Protein AF-A0A0V8JLX5-F1 (afdb_monomer_lite)

Sequence (184 aa):
MNGMIQQYYEIDKNLYKNYHKSIRSFLANQQNFRPILDFIIDSKLHLDSISVNDLTYKDSLIYSFMTDAYDLLLKYFPNTQMIYFETEKKERLEELNKKQRTGILRGIELELFYTFKYEGTGEKKGRQYITRPVTFQNDPHMLLITVDPDLLPETQELQNAQFEELMDEFESILSETIETNTSL

Foldseek 3Di:
DPDPPPADDDADPVLLVLLLCQLVVCVVPVVPNVSLVVLLVVLVVVLQPDDLVRDDLNNLVSVLSSVLSVVVNCVVVVVDDDPDDDPSSVVSSVVSCLVRVCQVVCLVRSQAWGKDANCDDDQRHGKIWIWHWDADPNRIDIDIDIDGNVPADPDPVVRVVVSVVVVVVVVVVVVVVVVVVVVD

Radius of gyration: 18.01 Å; chains: 1; bounding box: 54×40×41 Å

Secondary structure (DSSP, 8-state):
------------HHHHHHHHHHHHHHHH-TT--HHHHHHHHHHHHHHHHS-GGG--HHHHHHHHHHHHHHHHHHHH-TT----PPPHHHHHHHHHHHHHTTHHHHHHHHT-S-EEEE--SSSTTTT-EEEEEEEEETTEEEEEEEEE-GGGS-SSHHHHHHHHHHHHHHHHHHHHHHHHHHHT-

pLDDT: mean 83.06, std 11.43, range [29.48, 95.94]

Organism: NCBI:txid1414648

Structure (mmCIF, N/CA/C/O backbone):
data_AF-A0A0V8JLX5-F1
#
_entry.id   AF-A0A0V8JLX5-F1
#
loop_
_atom_site.group_PDB
_atom_site.id
_atom_site.type_symbol
_atom_site.label_atom_id
_atom_site.label_alt_id
_atom_site.label_comp_id
_atom_site.label_asym_id
_atom_site.label_entity_id
_atom_site.label_seq_id
_atom_site.pdbx_PDB_ins_code
_atom_site.Cartn_x
_atom_site.Cartn_y
_atom_site.Cartn_z
_atom_site.occupancy
_atom_site.B_iso_or_equiv
_atom_site.auth_seq_id
_atom_site.auth_comp_id
_atom_site.auth_asym_id
_atom_site.auth_atom_id
_atom_site.pdbx_PDB_model_num
ATOM 1 N N . MET A 1 1 ? -15.717 18.992 -11.343 1.00 29.48 1 MET A N 1
ATOM 2 C CA . MET A 1 1 ? -16.292 17.642 -11.553 1.00 29.48 1 MET A CA 1
ATOM 3 C C . MET A 1 1 ? -15.640 16.665 -10.582 1.00 29.48 1 MET A C 1
ATOM 5 O O . MET A 1 1 ? -14.520 16.240 -10.825 1.00 29.48 1 MET A O 1
ATOM 9 N N . ASN A 1 2 ? -16.305 16.341 -9.471 1.00 40.34 2 ASN A N 1
ATOM 10 C CA . ASN A 1 2 ? -15.929 15.216 -8.608 1.00 40.34 2 ASN A CA 1
ATOM 11 C C . ASN A 1 2 ? -16.879 14.058 -8.929 1.00 40.34 2 ASN A C 1
ATOM 13 O O . ASN A 1 2 ? -17.838 13.814 -8.210 1.00 40.34 2 ASN A O 1
ATOM 17 N N . GLY A 1 3 ? -16.652 13.397 -10.062 1.00 42.84 3 GLY A N 1
ATOM 18 C CA . GLY A 1 3 ? -17.191 12.059 -10.265 1.00 42.84 3 GLY A CA 1
ATOM 19 C C . GLY A 1 3 ? -16.199 11.084 -9.650 1.00 42.84 3 GLY A C 1
ATOM 20 O O . GLY A 1 3 ? -15.040 11.067 -10.075 1.00 42.84 3 GLY A O 1
ATOM 21 N N . MET A 1 4 ? -16.614 10.301 -8.652 1.00 50.41 4 MET A N 1
ATOM 22 C CA . MET A 1 4 ? -15.949 9.023 -8.398 1.00 50.41 4 MET A CA 1
ATOM 23 C C . MET A 1 4 ? -16.090 8.219 -9.688 1.00 50.41 4 MET A C 1
ATOM 25 O O . MET A 1 4 ? -17.146 7.668 -9.978 1.00 50.41 4 MET A O 1
ATOM 29 N N . ILE A 1 5 ? -15.052 8.242 -10.520 1.00 56.12 5 ILE A N 1
ATOM 30 C CA . ILE A 1 5 ? -14.942 7.317 -11.638 1.00 56.12 5 ILE A CA 1
ATOM 31 C C . ILE A 1 5 ? -14.879 5.935 -11.000 1.00 56.12 5 ILE A C 1
ATOM 33 O O . ILE A 1 5 ? -14.015 5.689 -10.158 1.00 56.12 5 ILE A O 1
ATOM 37 N N . GLN A 1 6 ? -15.813 5.063 -11.368 1.00 61.91 6 GLN A N 1
ATOM 38 C CA . GLN A 1 6 ? -15.767 3.670 -10.961 1.00 61.91 6 GLN A CA 1
ATOM 39 C C . GLN A 1 6 ? -14.527 3.046 -11.605 1.00 61.91 6 GLN A C 1
ATOM 41 O O . GLN A 1 6 ? -14.455 2.895 -12.825 1.00 61.91 6 GLN A O 1
ATOM 46 N N . GLN A 1 7 ? -13.522 2.772 -10.782 1.00 70.81 7 GLN A N 1
ATOM 47 C CA . GLN A 1 7 ? -12.255 2.206 -11.212 1.00 70.81 7 GLN A CA 1
ATOM 48 C C . GLN A 1 7 ? -12.228 0.738 -10.806 1.00 70.81 7 GLN A C 1
ATOM 50 O O . GLN A 1 7 ? -12.491 0.402 -9.653 1.00 70.81 7 GLN A O 1
ATOM 55 N N . TYR A 1 8 ? -11.951 -0.131 -11.772 1.00 75.69 8 TYR A N 1
ATOM 56 C CA . TYR A 1 8 ? -11.843 -1.565 -11.548 1.00 75.69 8 TYR A CA 1
ATOM 57 C C . TYR A 1 8 ? -10.369 -1.941 -11.475 1.00 75.69 8 TYR A C 1
ATOM 59 O O . TYR A 1 8 ? -9.590 -1.573 -12.354 1.00 75.69 8 TYR A O 1
ATOM 67 N N . TYR A 1 9 ? -10.007 -2.679 -10.431 1.00 80.88 9 TYR A N 1
ATOM 68 C CA . TYR A 1 9 ? -8.666 -3.208 -10.239 1.00 80.88 9 TYR A CA 1
ATOM 69 C C . TYR A 1 9 ? -8.692 -4.720 -10.450 1.00 80.88 9 TYR A C 1
ATOM 71 O O . TYR A 1 9 ? -9.493 -5.425 -9.839 1.00 80.88 9 TYR A O 1
ATOM 79 N N . GLU A 1 10 ? -7.826 -5.217 -11.329 1.00 84.25 10 GLU A N 1
ATOM 80 C CA . GLU A 1 10 ? -7.618 -6.651 -11.522 1.00 84.25 10 GLU A CA 1
ATOM 81 C C . GLU A 1 10 ? -6.361 -7.060 -10.757 1.00 84.25 10 GLU A C 1
ATOM 83 O O . GLU A 1 10 ? -5.256 -6.629 -11.090 1.00 84.25 10 GLU A O 1
ATOM 88 N N . ILE A 1 11 ? -6.538 -7.887 -9.729 1.00 87.19 11 ILE A N 1
ATOM 89 C CA . ILE A 1 11 ? -5.448 -8.381 -8.888 1.00 87.19 11 ILE A CA 1
ATOM 90 C C . ILE A 1 11 ? -5.321 -9.882 -9.114 1.00 87.19 11 ILE A C 1
ATOM 92 O O . ILE A 1 11 ? -6.311 -10.616 -9.064 1.00 87.19 11 ILE A O 1
ATOM 96 N N . ASP A 1 12 ? -4.093 -10.347 -9.344 1.00 91.88 12 ASP A N 1
ATOM 97 C CA . ASP A 1 12 ? -3.827 -11.778 -9.395 1.00 91.88 12 ASP A CA 1
ATOM 98 C C . ASP A 1 12 ? -4.209 -12.445 -8.063 1.00 91.88 12 ASP A C 1
ATOM 100 O O . ASP A 1 12 ? -3.861 -11.987 -6.972 1.00 91.88 12 ASP A O 1
ATOM 104 N N . LYS A 1 13 ? -4.930 -13.563 -8.150 1.00 91.75 13 LYS A N 1
ATOM 105 C CA . LYS A 1 13 ? -5.480 -14.249 -6.977 1.00 91.75 13 LYS A CA 1
ATOM 106 C C . LYS A 1 13 ? -4.395 -14.775 -6.037 1.00 91.75 13 LYS A C 1
ATOM 108 O O . LYS A 1 13 ? -4.623 -14.828 -4.827 1.00 91.75 13 LYS A O 1
ATOM 113 N N . ASN A 1 14 ? -3.256 -15.212 -6.570 1.00 93.50 14 ASN A N 1
ATOM 114 C CA . ASN A 1 14 ? -2.163 -15.724 -5.750 1.00 93.50 14 ASN A CA 1
ATOM 115 C C . ASN A 1 14 ? -1.424 -14.572 -5.078 1.00 93.50 14 ASN A C 1
ATOM 117 O O . ASN A 1 14 ? -1.173 -14.660 -3.879 1.00 93.50 14 ASN A O 1
ATOM 121 N N . LEU A 1 15 ? -1.172 -13.480 -5.807 1.00 93.69 15 LEU A N 1
ATOM 122 C CA . LEU A 1 15 ? -0.633 -12.245 -5.234 1.00 93.69 15 LEU A CA 1
ATOM 123 C C . LEU A 1 15 ? -1.488 -11.771 -4.051 1.00 93.69 15 LEU A C 1
ATOM 125 O O . LEU A 1 15 ? -0.969 -11.623 -2.947 1.00 93.69 15 LEU A O 1
ATOM 129 N N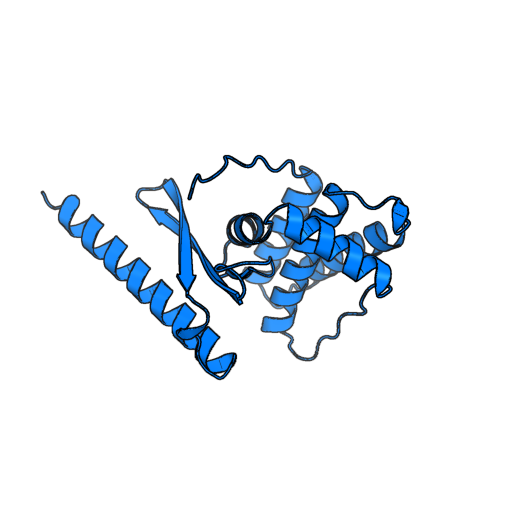 . TYR A 1 16 ? -2.800 -11.628 -4.267 1.00 91.56 16 TYR A N 1
ATOM 130 C CA . TYR A 1 16 ? -3.762 -11.218 -3.241 1.00 91.56 16 TYR A CA 1
ATOM 131 C C . TYR A 1 16 ? -3.691 -12.116 -2.000 1.00 91.56 16 TYR A C 1
ATOM 133 O O . TYR A 1 16 ? -3.504 -11.645 -0.880 1.00 91.56 16 TYR A O 1
ATOM 141 N N . LYS A 1 17 ? -3.798 -13.438 -2.189 1.00 92.38 17 LYS A N 1
ATOM 142 C CA . LYS A 1 17 ? -3.784 -14.395 -1.075 1.00 92.38 17 LYS A CA 1
ATOM 143 C C . LYS A 1 17 ? -2.465 -14.389 -0.315 1.00 92.38 17 LYS A C 1
ATOM 145 O O . LYS A 1 17 ? -2.484 -14.497 0.908 1.00 92.38 17 LYS A O 1
ATOM 150 N N . ASN A 1 18 ? -1.345 -14.315 -1.027 1.00 94.50 18 ASN A N 1
ATOM 151 C CA . ASN A 1 18 ? -0.021 -14.341 -0.419 1.00 94.50 18 ASN A CA 1
ATOM 152 C C . ASN A 1 18 ? 0.225 -13.077 0.402 1.00 94.50 18 ASN A C 1
ATOM 154 O O . ASN A 1 18 ? 0.687 -13.189 1.535 1.00 94.50 18 ASN A O 1
ATOM 158 N N . TYR A 1 19 ? -0.158 -11.916 -0.132 1.00 94.81 19 TYR A N 1
ATOM 159 C CA . TYR A 1 19 ? -0.094 -10.641 0.573 1.00 94.81 19 TYR A CA 1
ATOM 160 C C . TYR A 1 19 ? -0.941 -10.652 1.853 1.00 94.81 19 TYR A C 1
ATOM 162 O O . TYR A 1 19 ? -0.417 -10.504 2.952 1.00 94.81 19 TYR A O 1
ATOM 170 N N . HIS A 1 20 ? -2.238 -10.947 1.745 1.00 92.12 20 HIS A N 1
ATOM 171 C CA . HIS A 1 20 ? -3.133 -10.977 2.909 1.00 92.12 20 HIS A CA 1
ATOM 172 C C . HIS A 1 20 ? -2.692 -11.981 3.970 1.00 92.12 20 HIS A C 1
ATOM 174 O O . HIS A 1 20 ? -2.708 -11.699 5.168 1.00 92.12 20 HIS A O 1
ATOM 180 N N . LYS A 1 21 ? -2.256 -13.169 3.541 1.00 93.19 21 LYS A N 1
ATOM 181 C CA . LYS A 1 21 ? -1.739 -14.185 4.459 1.00 93.19 21 LYS A CA 1
ATOM 182 C C . LYS A 1 21 ? -0.484 -13.697 5.184 1.00 93.19 21 LYS A C 1
ATOM 184 O O . LYS A 1 21 ? -0.341 -13.989 6.371 1.00 93.19 21 LYS A O 1
ATOM 189 N N . SER A 1 22 ? 0.418 -12.997 4.496 1.00 94.81 22 SER A N 1
ATOM 190 C CA . SER A 1 22 ? 1.671 -12.531 5.086 1.00 94.81 22 SER A CA 1
ATOM 191 C C . SER A 1 22 ? 1.433 -11.417 6.110 1.00 94.81 22 SER A C 1
ATOM 193 O O . SER A 1 22 ? 1.910 -11.538 7.241 1.00 94.81 22 SER A O 1
ATOM 195 N N . ILE A 1 23 ? 0.602 -10.423 5.771 1.00 92.56 23 ILE A N 1
ATOM 196 C CA . ILE A 1 23 ? 0.207 -9.324 6.665 1.00 92.56 23 ILE A CA 1
ATOM 197 C C . ILE A 1 23 ? -0.529 -9.856 7.896 1.00 92.56 23 ILE A C 1
ATOM 199 O O . ILE A 1 23 ? -0.110 -9.597 9.023 1.00 92.56 23 ILE A O 1
ATOM 203 N N . ARG A 1 24 ? -1.573 -10.676 7.715 1.00 91.25 24 ARG A N 1
ATOM 204 C CA . ARG A 1 24 ? -2.349 -11.218 8.846 1.00 91.25 24 ARG A CA 1
ATOM 205 C C . ARG A 1 24 ? -1.512 -12.117 9.751 1.00 91.25 24 ARG A C 1
ATOM 207 O O . ARG A 1 24 ? -1.646 -12.050 10.970 1.00 91.25 24 ARG A O 1
ATOM 214 N N . SER A 1 25 ? -0.631 -12.941 9.177 1.00 93.06 25 SER A N 1
ATOM 215 C CA . SER A 1 25 ? 0.286 -13.772 9.967 1.00 93.06 25 SER A CA 1
ATOM 216 C C . SER A 1 25 ? 1.222 -12.919 10.821 1.00 93.06 25 SER A C 1
ATOM 218 O O . SER A 1 25 ? 1.505 -13.288 11.960 1.00 93.06 25 SER A O 1
ATOM 220 N N . PHE A 1 26 ? 1.706 -11.804 10.274 1.00 93.31 26 PHE A N 1
ATOM 221 C CA . PHE A 1 26 ? 2.592 -10.891 10.981 1.00 93.31 26 PHE A CA 1
ATOM 222 C C . PHE A 1 26 ? 1.861 -10.117 12.087 1.00 93.31 26 PHE A C 1
ATOM 224 O O . PHE A 1 26 ? 2.347 -10.049 13.213 1.00 93.31 26 PHE A O 1
ATOM 231 N N . LEU A 1 27 ? 0.658 -9.609 11.808 1.00 90.00 27 LEU A N 1
ATOM 232 C CA . LEU A 1 27 ? -0.164 -8.902 12.794 1.00 90.00 27 LEU A CA 1
ATOM 233 C C . LEU A 1 27 ? -0.601 -9.802 13.956 1.00 90.00 27 LEU A C 1
ATOM 235 O O . LEU A 1 27 ? -0.628 -9.352 15.098 1.00 90.00 27 LEU A O 1
ATOM 239 N N . ALA A 1 28 ? -0.895 -11.077 13.686 1.00 91.50 28 ALA A N 1
ATOM 240 C CA . ALA A 1 28 ? -1.251 -12.042 14.725 1.00 91.50 28 ALA A CA 1
ATOM 241 C C . ALA A 1 28 ? -0.065 -12.400 15.639 1.00 91.50 28 ALA A C 1
ATOM 243 O O . ALA A 1 28 ? -0.261 -12.718 16.812 1.00 91.50 28 ALA A O 1
ATOM 244 N N . ASN A 1 29 ? 1.164 -12.381 15.112 1.00 91.81 29 ASN A N 1
ATOM 245 C CA . ASN A 1 29 ? 2.380 -12.631 15.879 1.00 91.81 29 ASN A CA 1
ATOM 246 C C . ASN A 1 29 ? 3.589 -11.948 15.223 1.00 91.81 29 ASN A C 1
ATOM 248 O O . ASN A 1 29 ? 4.205 -12.499 14.310 1.00 91.81 29 ASN A O 1
ATOM 252 N N . GLN A 1 30 ? 3.985 -10.795 15.760 1.00 90.31 30 GLN A N 1
ATOM 253 C CA . GLN A 1 30 ? 5.078 -9.972 15.223 1.00 90.31 30 GLN A CA 1
ATOM 254 C C . GLN A 1 30 ? 6.452 -10.663 15.282 1.00 90.31 30 GLN A C 1
ATOM 256 O O . GLN A 1 30 ? 7.361 -10.295 14.542 1.00 90.31 30 GLN A O 1
ATOM 261 N N . GLN A 1 31 ? 6.616 -11.698 16.116 1.00 89.75 31 GLN A N 1
ATOM 262 C CA . GLN A 1 31 ? 7.839 -12.512 16.132 1.00 89.75 31 GLN A CA 1
ATOM 263 C C . GLN A 1 31 ? 7.920 -13.458 14.925 1.00 89.75 31 GLN A C 1
ATOM 265 O O . GLN A 1 31 ? 8.999 -13.916 14.555 1.00 89.75 31 GLN A O 1
ATOM 270 N N . ASN A 1 32 ? 6.789 -13.739 14.273 1.00 90.12 32 ASN A N 1
ATOM 271 C CA . ASN A 1 32 ? 6.720 -14.524 13.049 1.00 90.12 32 ASN A CA 1
ATOM 272 C C . ASN A 1 32 ? 6.827 -13.619 11.808 1.00 90.12 32 ASN A C 1
ATOM 274 O O . ASN A 1 32 ? 5.904 -13.528 11.001 1.00 90.12 32 ASN A O 1
ATOM 278 N N . PHE A 1 33 ? 7.968 -12.948 11.645 1.00 91.56 33 PHE A N 1
ATOM 279 C CA . PHE A 1 33 ? 8.229 -12.046 10.513 1.00 91.56 33 PHE A CA 1
ATOM 280 C C . PHE A 1 33 ? 8.536 -12.775 9.194 1.00 91.56 33 PHE A C 1
ATOM 282 O O . PHE A 1 33 ? 8.618 -12.152 8.138 1.00 91.56 33 PHE A O 1
ATOM 289 N N . ARG A 1 34 ? 8.719 -14.099 9.221 1.00 93.12 34 ARG A N 1
ATOM 290 C CA . ARG A 1 34 ? 9.150 -14.858 8.042 1.00 93.12 34 ARG A CA 1
ATOM 291 C C . ARG A 1 34 ? 8.171 -14.770 6.861 1.00 93.12 34 ARG A C 1
ATOM 293 O O . ARG A 1 34 ? 8.637 -14.463 5.775 1.00 93.12 34 ARG A O 1
ATOM 300 N N . PRO A 1 35 ? 6.844 -14.932 7.026 1.00 95.44 35 PRO A N 1
ATOM 301 C CA . PRO A 1 35 ? 5.914 -14.853 5.897 1.00 95.44 35 PRO A CA 1
ATOM 302 C C . PRO A 1 35 ? 5.885 -13.485 5.204 1.00 95.44 35 PRO A C 1
ATOM 304 O O . PRO A 1 35 ? 5.772 -13.426 3.983 1.00 95.44 35 PRO A O 1
ATOM 307 N N . ILE A 1 36 ? 5.974 -12.390 5.969 1.00 93.56 36 ILE A N 1
ATOM 308 C CA . ILE A 1 36 ? 6.010 -11.030 5.410 1.00 93.56 36 ILE A CA 1
ATOM 309 C C . ILE A 1 36 ? 7.349 -10.754 4.723 1.00 93.56 36 ILE A C 1
ATOM 311 O O . ILE A 1 36 ? 7.368 -10.179 3.638 1.00 93.56 36 ILE A O 1
ATOM 315 N N . LEU A 1 37 ? 8.453 -11.252 5.286 1.00 92.88 37 LEU A N 1
ATOM 316 C CA . LEU A 1 37 ? 9.770 -11.163 4.666 1.00 92.88 37 LEU A CA 1
ATOM 317 C C . LEU A 1 37 ? 9.853 -11.976 3.366 1.00 92.88 37 LEU A C 1
ATOM 319 O O . LEU A 1 37 ? 10.324 -11.449 2.363 1.00 92.88 37 LEU A O 1
ATOM 323 N N . ASP A 1 38 ? 9.360 -13.216 3.364 1.00 95.00 38 ASP A N 1
ATOM 324 C CA . ASP A 1 38 ? 9.318 -14.081 2.179 1.00 95.00 38 ASP A CA 1
ATOM 325 C C . ASP A 1 38 ? 8.508 -13.403 1.061 1.00 95.00 38 ASP A C 1
ATOM 327 O O . ASP A 1 38 ? 8.972 -13.309 -0.072 1.00 95.00 38 ASP A O 1
ATOM 331 N N . PHE A 1 39 ? 7.352 -12.812 1.392 1.00 95.94 39 PHE A N 1
ATOM 332 C CA . PHE A 1 39 ? 6.559 -12.036 0.435 1.00 95.94 39 PHE A CA 1
ATOM 333 C C . PHE A 1 39 ? 7.338 -10.854 -0.166 1.00 95.94 39 PHE A C 1
ATOM 335 O O . PHE A 1 39 ? 7.280 -10.635 -1.380 1.00 95.94 39 PHE A O 1
ATOM 342 N N . ILE A 1 40 ? 8.070 -10.096 0.660 1.00 94.00 40 ILE A N 1
ATOM 343 C CA . ILE A 1 40 ? 8.891 -8.966 0.201 1.00 94.00 40 ILE A CA 1
ATOM 344 C C . ILE A 1 40 ? 10.009 -9.456 -0.729 1.00 94.00 40 ILE A C 1
ATOM 346 O O . ILE A 1 40 ? 10.212 -8.879 -1.798 1.00 94.00 40 ILE A O 1
ATOM 350 N N . ILE A 1 41 ? 10.715 -10.523 -0.344 1.00 92.88 41 ILE A N 1
ATOM 351 C CA . ILE A 1 41 ? 11.826 -11.093 -1.116 1.00 92.88 41 ILE A CA 1
ATOM 352 C C . ILE A 1 41 ? 11.330 -11.626 -2.461 1.00 92.88 41 ILE A C 1
ATOM 354 O O . ILE A 1 41 ? 11.890 -11.265 -3.495 1.00 92.88 41 ILE A O 1
ATOM 358 N N . ASP A 1 42 ? 10.266 -12.427 -2.469 1.00 95.00 42 ASP A N 1
ATOM 359 C CA . ASP A 1 42 ? 9.711 -13.016 -3.691 1.00 95.00 42 ASP A CA 1
ATOM 360 C C . ASP A 1 42 ? 9.214 -11.931 -4.654 1.00 95.00 42 ASP A C 1
ATOM 362 O O . ASP A 1 42 ? 9.504 -11.970 -5.853 1.00 95.00 42 ASP A O 1
ATOM 366 N N . SER A 1 43 ? 8.524 -10.916 -4.122 1.00 95.06 43 SER A N 1
ATOM 367 C CA . SER A 1 43 ? 8.061 -9.762 -4.902 1.00 95.06 43 SER A CA 1
ATOM 368 C C . S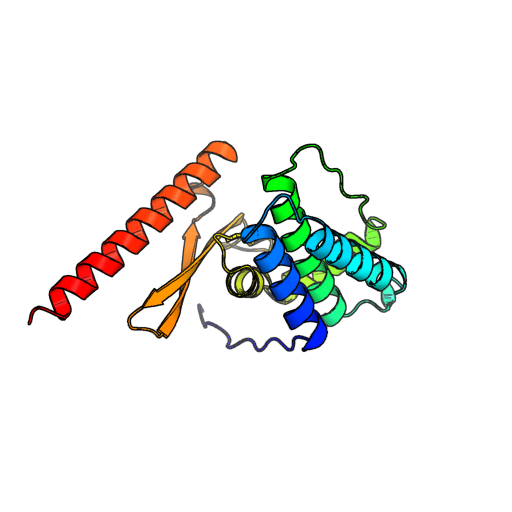ER A 1 43 ? 9.233 -8.988 -5.500 1.00 95.06 43 SER A C 1
ATOM 370 O O . SER A 1 43 ? 9.202 -8.628 -6.678 1.00 95.06 43 SER A O 1
ATOM 372 N N . LYS A 1 44 ? 10.296 -8.769 -4.717 1.00 92.75 44 LYS A N 1
ATOM 373 C CA . LYS A 1 44 ? 11.506 -8.101 -5.196 1.00 92.75 44 LYS A CA 1
ATOM 374 C C . LYS A 1 44 ? 12.192 -8.899 -6.301 1.00 92.75 44 LYS A C 1
ATOM 376 O O . LYS A 1 44 ? 12.495 -8.322 -7.339 1.00 92.75 44 LYS A O 1
ATOM 381 N N . LEU A 1 45 ? 12.413 -10.199 -6.107 1.00 92.88 45 LEU A N 1
ATOM 382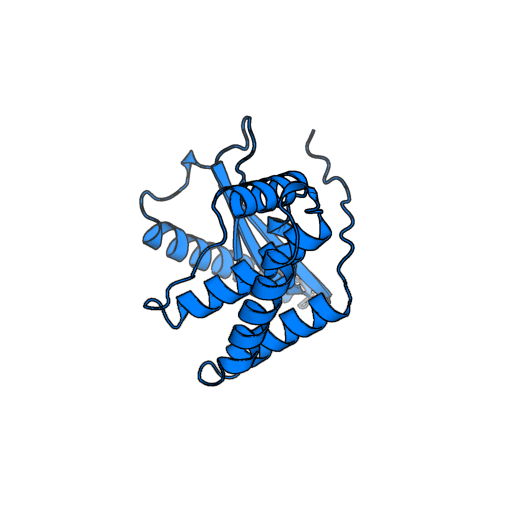 C CA . LEU A 1 45 ? 13.056 -11.061 -7.105 1.00 92.88 45 LEU A CA 1
ATOM 383 C C . LEU A 1 45 ? 12.267 -11.088 -8.417 1.00 92.88 45 LEU A C 1
ATOM 385 O O . LEU A 1 45 ? 12.855 -11.018 -9.496 1.00 92.88 45 LEU A O 1
ATOM 389 N N . HIS A 1 46 ? 10.937 -11.138 -8.327 1.00 93.69 46 HIS A N 1
ATOM 390 C CA . HIS A 1 46 ? 10.071 -11.040 -9.493 1.00 93.69 46 HIS A CA 1
ATOM 391 C C . HIS A 1 46 ? 10.266 -9.708 -10.232 1.00 93.69 46 HIS A C 1
ATOM 393 O O . HIS A 1 46 ? 10.570 -9.711 -11.424 1.00 93.69 46 HIS A O 1
ATOM 399 N N . LEU A 1 47 ? 10.175 -8.579 -9.526 1.00 93.62 47 LEU A N 1
ATOM 400 C CA . LEU A 1 47 ? 10.346 -7.247 -10.117 1.00 93.62 47 LEU A CA 1
ATOM 401 C C . LEU A 1 47 ? 11.765 -7.017 -10.665 1.00 93.62 47 LEU A C 1
ATOM 403 O O . LEU A 1 47 ? 11.938 -6.360 -11.693 1.00 93.62 47 LEU A O 1
ATOM 407 N N . ASP A 1 48 ? 12.791 -7.575 -10.022 1.00 92.06 48 ASP A N 1
ATOM 408 C CA . ASP A 1 48 ? 14.179 -7.508 -10.488 1.00 92.06 48 ASP A CA 1
ATOM 409 C C . ASP A 1 48 ? 14.364 -8.248 -11.820 1.00 92.06 48 ASP A C 1
ATOM 411 O O . ASP A 1 48 ? 15.120 -7.777 -12.669 1.00 92.06 48 ASP A O 1
ATOM 415 N N . SER A 1 49 ? 13.623 -9.339 -12.041 1.00 94.12 49 SER A N 1
ATOM 416 C CA . SER A 1 49 ? 13.700 -10.145 -13.268 1.00 94.12 49 SER A CA 1
ATOM 417 C C . SER A 1 49 ? 13.107 -9.478 -14.518 1.00 94.12 49 SER A C 1
ATOM 419 O O . SER A 1 49 ? 13.382 -9.920 -15.633 1.00 94.12 49 SER A O 1
ATOM 421 N N . ILE A 1 50 ? 12.315 -8.416 -14.349 1.00 94.94 50 ILE A N 1
ATOM 422 C CA . ILE A 1 50 ? 11.633 -7.707 -15.439 1.00 94.94 50 ILE A CA 1
ATOM 423 C C . ILE A 1 50 ? 12.463 -6.489 -15.850 1.00 94.94 50 ILE A C 1
ATOM 425 O O . ILE A 1 50 ? 12.974 -5.753 -15.000 1.00 94.94 50 ILE A O 1
ATOM 429 N N . SER A 1 51 ? 12.613 -6.247 -17.152 1.00 94.69 51 SER A N 1
ATOM 430 C CA . SER A 1 51 ? 13.294 -5.041 -17.630 1.00 94.69 51 SER A CA 1
ATOM 431 C C . SER A 1 51 ? 12.436 -3.794 -17.374 1.00 94.69 51 SER A C 1
ATOM 433 O O . SER A 1 51 ? 11.210 -3.870 -17.365 1.00 94.69 51 SER A O 1
ATOM 435 N N . VAL A 1 52 ? 13.058 -2.623 -17.194 1.00 94.12 52 VAL A N 1
ATOM 436 C CA . VAL A 1 52 ? 12.329 -1.361 -16.933 1.00 94.12 52 VAL A CA 1
ATOM 437 C C . VAL A 1 52 ? 11.273 -1.068 -18.009 1.00 94.12 52 VAL A C 1
ATOM 439 O O . VAL A 1 52 ? 10.177 -0.603 -17.695 1.00 94.12 52 VAL A O 1
ATOM 442 N N . ASN A 1 53 ? 11.581 -1.380 -19.271 1.00 94.25 53 ASN A N 1
ATOM 443 C CA . ASN A 1 53 ? 10.704 -1.111 -20.412 1.00 94.25 53 ASN A CA 1
ATOM 444 C C . ASN A 1 53 ? 9.508 -2.067 -20.501 1.00 94.25 53 ASN A C 1
ATOM 446 O O . ASN A 1 53 ? 8.496 -1.709 -21.102 1.00 94.25 53 ASN A O 1
ATOM 450 N N . ASP A 1 54 ? 9.613 -3.246 -19.887 1.00 95.94 54 ASP A N 1
ATOM 451 C CA . ASP A 1 54 ? 8.567 -4.272 -19.904 1.00 95.94 54 ASP A CA 1
ATOM 452 C C . ASP A 1 54 ? 7.619 -4.169 -18.702 1.00 95.94 54 ASP A C 1
ATOM 454 O O . ASP A 1 54 ? 6.653 -4.925 -18.609 1.00 95.94 54 ASP A O 1
ATOM 458 N N . LEU A 1 55 ? 7.867 -3.227 -17.784 1.00 94.69 55 LEU A N 1
ATOM 459 C CA . LEU A 1 55 ? 7.024 -3.019 -16.612 1.00 94.69 55 LEU A CA 1
ATOM 460 C C . LEU A 1 55 ? 5.598 -2.614 -16.987 1.00 94.69 55 LEU A C 1
ATOM 462 O O . LEU A 1 55 ? 5.347 -1.658 -17.731 1.00 94.69 55 LEU A O 1
ATOM 466 N N . THR A 1 56 ? 4.653 -3.297 -16.355 1.00 93.00 56 THR A N 1
ATOM 467 C CA . THR A 1 56 ? 3.219 -3.114 -16.528 1.00 93.00 56 THR A CA 1
ATOM 468 C C . THR A 1 56 ? 2.551 -2.647 -15.237 1.00 93.00 56 THR A C 1
ATOM 470 O O . THR A 1 56 ? 3.140 -2.582 -14.159 1.00 93.00 56 THR A O 1
ATOM 473 N N . TYR A 1 57 ? 1.255 -2.354 -15.331 1.00 88.12 57 TYR A N 1
ATOM 474 C CA . TYR A 1 57 ? 0.433 -2.073 -14.158 1.00 88.12 57 TYR A CA 1
ATOM 475 C C . TYR A 1 57 ? 0.384 -3.240 -13.151 1.00 88.12 57 TYR A C 1
ATOM 477 O O . TYR A 1 57 ? 0.333 -3.011 -11.944 1.00 88.12 57 TYR A 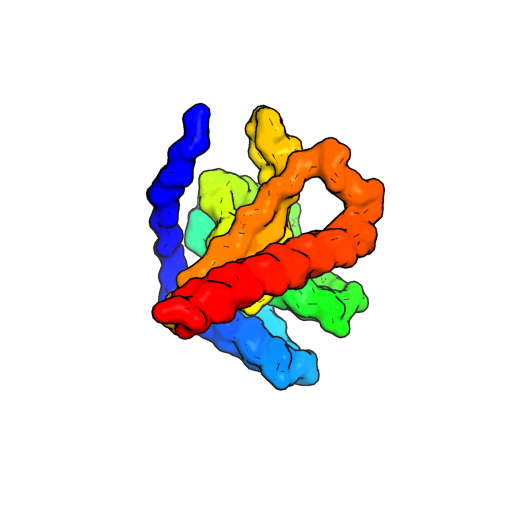O 1
ATOM 485 N N . LYS A 1 58 ? 0.429 -4.494 -13.619 1.00 91.19 58 LYS A N 1
ATOM 486 C CA . LYS A 1 58 ? 0.416 -5.654 -12.714 1.00 91.19 58 LYS A CA 1
ATOM 487 C C . LYS A 1 58 ? 1.656 -5.653 -11.815 1.00 91.19 58 LYS A C 1
ATOM 489 O O . LYS A 1 58 ? 1.549 -5.919 -10.622 1.00 91.19 58 LYS A O 1
ATOM 494 N N . ASP A 1 59 ? 2.793 -5.232 -12.357 1.00 93.38 59 ASP A N 1
ATOM 495 C CA . ASP A 1 59 ? 4.051 -5.105 -11.618 1.00 93.38 59 ASP A CA 1
ATOM 496 C C . ASP A 1 59 ? 4.003 -3.947 -10.613 1.00 93.38 59 ASP A C 1
ATOM 498 O O . ASP A 1 59 ? 4.505 -4.055 -9.494 1.00 93.38 59 ASP A O 1
ATOM 502 N N . SER A 1 60 ? 3.321 -2.850 -10.957 1.00 91.25 60 SER A N 1
ATOM 503 C CA . SER A 1 60 ? 3.141 -1.720 -1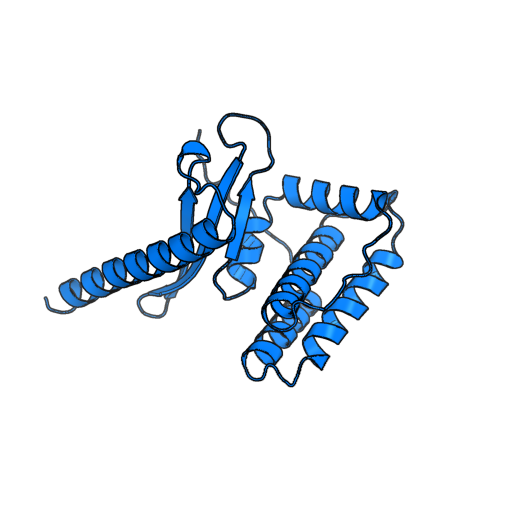0.038 1.00 91.25 60 SER A CA 1
ATOM 504 C C . SER A 1 60 ? 2.253 -2.072 -8.832 1.00 91.25 60 SER A C 1
ATOM 506 O O . SER A 1 60 ? 2.488 -1.575 -7.724 1.00 91.25 60 SER A O 1
ATOM 508 N N . LEU A 1 61 ? 1.282 -2.979 -9.001 1.00 91.25 61 LEU A N 1
ATOM 509 C CA . LEU A 1 61 ? 0.515 -3.554 -7.889 1.00 91.25 61 LEU A CA 1
ATOM 510 C C . LEU A 1 61 ? 1.385 -4.413 -6.967 1.00 91.25 61 LEU A C 1
ATOM 512 O O . LEU A 1 61 ? 1.328 -4.237 -5.751 1.00 91.25 61 LEU A O 1
ATOM 516 N N . ILE A 1 62 ? 2.228 -5.285 -7.531 1.00 94.00 62 ILE A N 1
ATOM 517 C CA . ILE A 1 62 ? 3.194 -6.080 -6.753 1.00 94.00 62 ILE A CA 1
ATOM 518 C C . ILE A 1 62 ? 4.097 -5.144 -5.945 1.00 94.00 62 ILE A C 1
ATOM 520 O O . ILE A 1 62 ? 4.252 -5.314 -4.738 1.00 94.00 62 ILE A O 1
ATOM 524 N N . TYR A 1 63 ? 4.617 -4.098 -6.588 1.00 92.31 63 TYR A N 1
ATOM 525 C CA . TYR A 1 63 ? 5.428 -3.078 -5.931 1.00 92.31 63 TYR A CA 1
ATOM 526 C C . TYR A 1 63 ? 4.679 -2.332 -4.814 1.00 92.31 63 TYR A C 1
ATOM 528 O O . TYR A 1 63 ? 5.259 -2.060 -3.760 1.00 92.31 63 TYR A O 1
ATOM 536 N N . SER A 1 64 ? 3.388 -2.037 -5.010 1.00 90.12 64 SER A N 1
ATOM 537 C CA . SER A 1 64 ? 2.544 -1.378 -4.002 1.00 90.12 64 SER A CA 1
ATOM 538 C C . SER A 1 64 ? 2.421 -2.228 -2.739 1.00 90.12 64 SER A C 1
ATOM 540 O O . SER A 1 64 ? 2.733 -1.742 -1.651 1.00 90.12 64 SER A O 1
ATOM 542 N N . PHE A 1 65 ? 2.040 -3.499 -2.899 1.00 92.69 65 PHE A N 1
ATOM 543 C CA . PHE A 1 65 ? 1.877 -4.439 -1.790 1.00 92.69 65 PHE A CA 1
ATOM 544 C C . PHE A 1 65 ? 3.202 -4.776 -1.110 1.00 92.69 65 PHE A C 1
ATOM 546 O O . PHE A 1 65 ? 3.256 -4.892 0.112 1.00 92.69 65 PHE A O 1
ATOM 553 N N . MET A 1 66 ? 4.288 -4.894 -1.878 1.00 92.81 66 MET A N 1
ATOM 554 C CA . MET A 1 66 ? 5.630 -5.081 -1.327 1.00 92.81 66 MET A CA 1
ATOM 555 C C . MET A 1 66 ? 6.035 -3.896 -0.444 1.00 92.81 66 MET A C 1
ATOM 557 O O . MET A 1 66 ? 6.540 -4.099 0.658 1.00 92.81 66 MET A O 1
ATOM 561 N N . THR A 1 67 ? 5.779 -2.668 -0.905 1.00 89.88 67 THR A N 1
ATOM 562 C CA . THR A 1 67 ? 6.030 -1.451 -0.121 1.00 89.88 67 THR A CA 1
ATOM 563 C C . THR A 1 67 ? 5.168 -1.422 1.142 1.00 89.88 67 THR A C 1
ATOM 565 O O . THR A 1 67 ? 5.701 -1.161 2.210 1.00 89.88 67 THR A O 1
ATOM 568 N N . ASP A 1 68 ? 3.883 -1.793 1.064 1.00 89.81 68 ASP A N 1
ATOM 569 C CA . ASP A 1 68 ? 3.007 -1.856 2.249 1.00 89.81 68 ASP A CA 1
ATOM 570 C C . ASP A 1 68 ? 3.498 -2.866 3.288 1.00 89.81 68 ASP A C 1
ATOM 572 O O . ASP A 1 68 ? 3.543 -2.578 4.483 1.00 89.81 68 ASP A O 1
ATOM 576 N N . ALA A 1 69 ? 3.887 -4.058 2.832 1.00 91.81 69 ALA A N 1
ATOM 577 C CA . ALA A 1 69 ? 4.446 -5.090 3.695 1.00 91.81 69 ALA A CA 1
ATOM 578 C C . ALA A 1 69 ? 5.742 -4.618 4.367 1.00 91.81 69 ALA A C 1
ATOM 580 O O . ALA A 1 69 ? 5.978 -4.888 5.546 1.00 91.81 69 ALA A O 1
ATOM 581 N N . TYR A 1 70 ? 6.575 -3.889 3.629 1.00 90.69 70 TYR A N 1
ATOM 582 C CA . TYR A 1 70 ? 7.800 -3.330 4.168 1.00 90.69 70 TYR A CA 1
ATOM 583 C C . TYR A 1 70 ? 7.549 -2.197 5.171 1.00 90.69 70 TYR A C 1
ATOM 585 O O . TYR A 1 70 ? 8.157 -2.201 6.239 1.00 90.69 70 TYR A O 1
ATOM 593 N N . ASP A 1 71 ? 6.641 -1.267 4.872 1.00 87.12 71 ASP A N 1
ATOM 594 C CA . ASP A 1 71 ? 6.276 -0.173 5.779 1.00 87.12 71 ASP A CA 1
ATOM 595 C C . ASP A 1 71 ? 5.702 -0.727 7.090 1.00 87.12 71 ASP A C 1
ATOM 597 O O . ASP A 1 71 ? 6.057 -0.272 8.182 1.00 87.12 71 ASP A O 1
ATOM 601 N N . LEU A 1 72 ? 4.885 -1.783 6.997 1.00 88.12 72 LEU A N 1
ATOM 602 C CA . LEU A 1 72 ? 4.396 -2.499 8.168 1.00 88.12 72 LEU A CA 1
ATOM 603 C C . LEU A 1 72 ? 5.545 -3.130 8.964 1.00 88.12 72 LEU A C 1
ATOM 605 O O . LEU A 1 72 ? 5.568 -3.014 10.186 1.00 88.12 72 LEU A O 1
ATOM 609 N N . LEU A 1 73 ? 6.515 -3.766 8.303 1.00 89.56 73 LEU A N 1
ATOM 610 C CA . LEU A 1 73 ? 7.684 -4.335 8.976 1.00 89.56 73 LEU A CA 1
ATOM 611 C C . LEU A 1 73 ? 8.516 -3.245 9.675 1.00 89.56 73 LEU A C 1
ATOM 613 O O . LEU A 1 73 ? 8.899 -3.418 10.832 1.00 89.56 73 LEU A O 1
ATOM 617 N N . LEU A 1 74 ? 8.749 -2.109 9.011 1.00 87.50 74 LEU A N 1
ATOM 618 C CA . LEU A 1 74 ? 9.482 -0.966 9.562 1.00 87.50 74 LEU A CA 1
ATOM 619 C C . LEU A 1 74 ? 8.838 -0.395 10.823 1.00 87.50 74 LEU A C 1
ATOM 621 O O . LEU A 1 74 ? 9.561 -0.029 11.748 1.00 87.50 74 LEU A O 1
ATOM 625 N N . LYS A 1 75 ? 7.502 -0.354 10.887 1.00 85.06 75 LYS A N 1
ATOM 626 C CA . LYS A 1 75 ? 6.774 0.114 12.077 1.00 85.06 75 LYS A CA 1
ATOM 627 C C . LYS A 1 75 ? 7.190 -0.644 13.344 1.00 85.06 75 LYS A C 1
ATOM 629 O O . LYS A 1 75 ? 7.275 -0.043 14.411 1.00 85.06 75 LYS A O 1
ATOM 634 N N . TYR A 1 76 ? 7.471 -1.942 13.229 1.00 87.69 76 TYR A N 1
ATOM 635 C CA . TYR A 1 76 ? 7.874 -2.792 14.358 1.00 87.69 76 TYR A CA 1
ATOM 636 C C . TYR A 1 76 ? 9.391 -2.994 14.456 1.00 87.69 76 TYR A C 1
ATOM 638 O O . TYR A 1 76 ? 9.912 -3.251 15.541 1.00 87.69 76 TYR A O 1
ATOM 646 N N . PHE A 1 77 ? 10.107 -2.852 13.340 1.00 88.19 77 PHE A N 1
ATOM 647 C CA . PHE A 1 77 ? 11.553 -3.033 13.242 1.00 88.19 77 PHE A CA 1
ATOM 648 C C . PHE A 1 77 ? 12.199 -1.829 12.532 1.00 88.19 77 PHE A C 1
ATOM 650 O O . PHE A 1 77 ? 12.693 -1.970 11.409 1.00 88.19 77 PHE A O 1
ATOM 657 N N . PRO A 1 78 ? 12.253 -0.647 13.178 1.00 84.31 78 PRO A N 1
ATOM 658 C CA . PRO A 1 78 ? 12.641 0.616 12.534 1.00 84.31 78 PRO A CA 1
ATOM 659 C C . PRO A 1 78 ? 14.103 0.664 12.074 1.00 84.31 78 PRO A C 1
ATOM 661 O O . PRO A 1 78 ? 14.463 1.476 11.230 1.00 84.31 78 PRO A O 1
ATOM 664 N N . ASN A 1 79 ? 14.949 -0.229 12.593 1.00 83.56 79 ASN A N 1
ATOM 665 C CA . ASN A 1 79 ? 16.349 -0.354 12.181 1.00 83.56 79 ASN A CA 1
ATOM 666 C C . ASN A 1 79 ? 16.538 -1.212 10.914 1.00 83.56 79 ASN A C 1
ATOM 668 O O . ASN A 1 79 ? 17.673 -1.474 10.515 1.00 83.56 79 ASN A O 1
ATOM 672 N N . THR A 1 80 ? 15.452 -1.687 10.297 1.00 78.88 80 THR A N 1
ATOM 673 C CA . THR A 1 80 ? 15.508 -2.440 9.037 1.00 78.88 80 THR A CA 1
ATOM 674 C C . THR A 1 80 ? 15.814 -1.492 7.878 1.00 78.88 80 THR A C 1
ATOM 676 O O . THR A 1 80 ? 15.337 -0.361 7.845 1.00 78.88 80 THR A O 1
ATOM 679 N N . GLN A 1 81 ? 16.607 -1.947 6.907 1.00 71.19 81 GLN A N 1
ATOM 680 C CA . GLN A 1 81 ? 16.888 -1.194 5.685 1.00 71.19 81 GLN A CA 1
ATOM 681 C C . GLN A 1 81 ? 16.375 -1.949 4.461 1.00 71.19 81 GLN A C 1
ATOM 683 O O . GLN A 1 81 ? 16.657 -3.136 4.292 1.00 71.19 81 GLN A O 1
ATOM 688 N N . MET A 1 82 ? 15.664 -1.246 3.578 1.00 67.19 82 MET A N 1
ATOM 689 C CA . MET A 1 82 ? 15.303 -1.757 2.262 1.00 67.19 82 MET A CA 1
ATOM 690 C C . MET A 1 82 ? 16.507 -1.610 1.346 1.00 67.19 82 MET A C 1
ATOM 692 O O . MET A 1 82 ? 17.043 -0.513 1.175 1.00 67.19 82 MET A O 1
ATOM 696 N N . ILE A 1 83 ? 16.876 -2.697 0.680 1.00 66.25 83 ILE A N 1
ATOM 697 C CA . ILE A 1 83 ? 17.722 -2.609 -0.506 1.00 66.25 83 ILE A CA 1
ATOM 698 C C . ILE A 1 83 ? 16.796 -2.257 -1.670 1.00 66.25 83 ILE A C 1
ATOM 700 O O . ILE A 1 83 ? 16.099 -3.120 -2.210 1.00 66.25 83 ILE A O 1
ATOM 704 N N . TYR A 1 84 ? 16.735 -0.962 -1.984 1.00 63.94 84 TYR A N 1
ATOM 705 C CA . TYR A 1 84 ? 15.901 -0.423 -3.054 1.00 63.94 84 TYR A CA 1
ATOM 706 C C . TYR A 1 84 ? 16.282 -0.998 -4.428 1.00 63.94 84 TYR A C 1
ATOM 708 O O . TYR A 1 84 ? 17.397 -1.474 -4.646 1.00 63.94 84 TYR A O 1
ATOM 716 N N . PHE A 1 85 ? 15.329 -0.943 -5.360 1.00 66.62 85 PHE A N 1
ATOM 717 C CA . PHE A 1 85 ? 15.559 -1.196 -6.783 1.00 66.62 85 PHE A CA 1
ATOM 718 C C . PHE A 1 85 ? 16.571 -0.212 -7.378 1.00 66.62 85 PHE A C 1
ATOM 720 O O . PHE A 1 85 ? 16.828 0.851 -6.809 1.00 66.62 85 PHE A O 1
ATOM 727 N N . GLU A 1 86 ? 17.069 -0.530 -8.575 1.00 77.31 86 GLU A N 1
ATOM 728 C CA . GLU A 1 86 ? 17.643 0.483 -9.464 1.00 77.31 86 GLU A CA 1
ATOM 729 C C . GLU A 1 86 ? 16.690 1.687 -9.553 1.00 77.31 86 GLU A C 1
ATOM 731 O O . GLU A 1 86 ? 15.479 1.516 -9.730 1.00 77.31 86 GLU A O 1
ATOM 736 N N . THR A 1 87 ? 17.231 2.901 -9.399 1.00 83.94 87 THR A N 1
ATOM 737 C CA . THR A 1 87 ? 16.446 4.139 -9.256 1.00 83.94 87 THR A CA 1
ATOM 738 C C . THR A 1 87 ? 15.411 4.307 -10.369 1.00 83.94 87 THR A C 1
ATOM 740 O O . THR A 1 87 ? 14.250 4.587 -10.086 1.00 83.94 87 THR A O 1
ATOM 743 N N . GLU A 1 88 ? 15.795 4.033 -11.616 1.00 87.75 88 GLU A N 1
ATOM 744 C CA . GLU A 1 88 ? 14.914 4.140 -12.785 1.00 87.75 88 GLU A CA 1
ATOM 745 C C . GLU A 1 88 ? 13.704 3.191 -12.700 1.00 87.75 88 GLU A C 1
ATOM 747 O O . GLU A 1 88 ? 12.565 3.572 -12.979 1.00 87.75 88 GLU A O 1
ATOM 752 N N . LYS A 1 89 ? 13.926 1.952 -12.244 1.00 90.50 89 LYS A N 1
ATOM 753 C CA . LYS A 1 89 ? 12.864 0.951 -12.082 1.00 90.50 89 LYS A CA 1
ATOM 754 C C . LYS A 1 89 ? 11.857 1.386 -11.018 1.00 90.50 89 LYS A C 1
ATOM 756 O O . LYS A 1 89 ? 10.648 1.279 -11.230 1.00 90.50 89 LYS A O 1
ATOM 761 N N . LYS A 1 90 ? 12.355 1.904 -9.891 1.00 89.50 90 LYS A N 1
ATOM 762 C CA . LYS A 1 90 ? 11.520 2.459 -8.818 1.00 89.50 90 LYS A CA 1
ATOM 763 C C . LYS A 1 90 ? 10.650 3.603 -9.342 1.00 89.50 90 LYS A C 1
ATOM 765 O O . LYS A 1 90 ? 9.432 3.559 -9.185 1.00 89.50 90 LYS A O 1
ATOM 770 N N . GLU A 1 91 ? 11.260 4.582 -10.005 1.00 90.25 91 GLU A N 1
ATOM 771 C CA . GLU A 1 91 ? 10.554 5.743 -10.557 1.00 90.25 91 GLU A CA 1
ATOM 772 C C . GLU A 1 91 ? 9.452 5.323 -11.538 1.00 90.25 91 GLU A C 1
ATOM 774 O O . GLU A 1 91 ? 8.330 5.837 -11.482 1.00 90.25 91 GLU A O 1
ATOM 779 N N . ARG A 1 92 ? 9.725 4.324 -12.387 1.00 91.19 92 ARG A N 1
ATOM 780 C CA . ARG A 1 92 ? 8.740 3.792 -13.332 1.00 91.19 92 ARG A CA 1
ATOM 781 C C . ARG A 1 92 ? 7.546 3.129 -12.640 1.00 91.19 92 ARG A C 1
ATOM 783 O O . ARG A 1 92 ? 6.400 3.368 -13.030 1.00 91.19 92 ARG A O 1
ATOM 790 N N . LEU A 1 93 ? 7.788 2.307 -11.619 1.00 91.19 93 LEU A N 1
ATOM 791 C CA . LEU A 1 93 ? 6.726 1.654 -10.843 1.00 91.19 93 LEU A CA 1
ATOM 792 C C . LEU A 1 93 ? 5.867 2.679 -10.084 1.00 91.19 93 LEU A C 1
ATOM 794 O O . LEU A 1 93 ? 4.638 2.569 -10.065 1.00 91.19 93 LEU A O 1
ATOM 798 N N . GLU A 1 94 ? 6.492 3.709 -9.512 1.00 88.19 94 GLU A N 1
ATOM 799 C CA . GLU A 1 94 ? 5.789 4.817 -8.859 1.00 88.19 94 GLU A CA 1
ATOM 800 C C . GLU A 1 94 ? 4.921 5.611 -9.848 1.00 88.19 94 GLU A C 1
ATOM 802 O O . GLU A 1 94 ? 3.779 5.953 -9.532 1.00 88.19 94 GLU A O 1
ATOM 807 N N . GLU A 1 95 ? 5.412 5.872 -11.062 1.00 87.94 95 GLU A N 1
ATOM 808 C CA . GLU A 1 95 ? 4.642 6.540 -12.118 1.00 87.94 95 GLU A CA 1
ATOM 809 C C . GLU A 1 95 ? 3.378 5.743 -12.493 1.00 87.94 95 GLU A C 1
ATOM 811 O O . GLU A 1 95 ? 2.282 6.308 -12.607 1.00 87.94 95 GLU A O 1
ATOM 816 N N . LEU A 1 96 ? 3.517 4.422 -12.651 1.00 87.94 96 LEU A N 1
ATOM 817 C CA . LEU A 1 96 ? 2.405 3.516 -12.949 1.00 87.94 96 LEU A CA 1
ATOM 818 C C . LEU A 1 96 ? 1.363 3.508 -11.818 1.00 87.94 96 LEU A C 1
ATOM 820 O O . LEU A 1 96 ? 0.162 3.603 -12.090 1.00 87.94 96 LEU A O 1
ATOM 824 N N . ASN A 1 97 ? 1.807 3.499 -10.559 1.00 83.38 97 ASN A N 1
ATOM 825 C CA . ASN A 1 97 ? 0.924 3.572 -9.392 1.00 83.38 97 ASN A CA 1
ATOM 826 C C . ASN A 1 97 ? 0.159 4.897 -9.301 1.00 83.38 97 ASN A C 1
ATOM 828 O O . ASN A 1 97 ? -1.054 4.897 -9.059 1.00 83.38 97 ASN A O 1
ATOM 832 N N . LYS A 1 98 ? 0.826 6.031 -9.558 1.00 80.25 98 LYS A N 1
ATOM 833 C CA . LYS A 1 98 ? 0.192 7.363 -9.538 1.00 80.25 98 LYS A CA 1
ATOM 834 C C . LYS A 1 98 ? -0.943 7.466 -10.554 1.00 80.25 98 LYS A C 1
ATOM 836 O O . LYS A 1 98 ? -2.013 7.981 -10.225 1.00 80.25 98 LYS A O 1
ATOM 841 N N . LYS A 1 99 ? -0.748 6.932 -11.765 1.00 77.56 99 LYS A N 1
ATOM 842 C CA . LYS A 1 99 ? -1.775 6.919 -12.825 1.00 77.56 99 LYS A CA 1
ATOM 843 C C . LYS A 1 99 ? -3.040 6.164 -12.419 1.00 77.56 99 LYS A C 1
ATOM 845 O O . LYS A 1 99 ? -4.126 6.524 -12.864 1.00 77.56 99 LYS A O 1
ATOM 850 N N . GLN A 1 100 ? -2.900 5.154 -11.567 1.00 73.00 100 GLN A N 1
ATOM 851 C CA . GLN A 1 100 ? -3.979 4.249 -11.185 1.00 73.00 100 GLN A CA 1
ATOM 852 C C . GLN A 1 100 ? -4.541 4.526 -9.791 1.00 73.00 100 GLN A C 1
ATOM 854 O O . GLN A 1 100 ? -5.414 3.791 -9.358 1.00 73.00 100 GLN A O 1
ATOM 859 N N . ARG A 1 101 ? -4.108 5.586 -9.091 1.00 73.38 101 ARG A N 1
ATOM 860 C CA . ARG A 1 101 ? -4.654 5.968 -7.771 1.00 73.38 101 ARG A CA 1
ATOM 861 C C . ARG A 1 101 ? -4.667 4.806 -6.766 1.00 73.38 101 ARG A C 1
ATOM 863 O O . ARG A 1 101 ? -5.605 4.664 -5.980 1.00 73.38 101 ARG A O 1
ATOM 870 N N . THR A 1 102 ? -3.607 3.999 -6.767 1.00 78.31 102 THR A N 1
ATOM 871 C CA . THR A 1 102 ? -3.540 2.765 -5.971 1.00 78.31 102 THR A CA 1
ATOM 872 C C . THR A 1 102 ? -3.605 2.999 -4.461 1.00 78.31 102 THR A C 1
ATOM 874 O O . THR A 1 102 ? -3.896 2.060 -3.740 1.00 78.31 102 THR A O 1
ATOM 877 N N . GLY A 1 103 ? -3.425 4.228 -3.963 1.00 77.88 103 GLY A N 1
ATOM 878 C CA . GLY A 1 103 ? -3.538 4.547 -2.533 1.00 77.88 103 GLY A CA 1
ATOM 879 C C . GLY A 1 103 ? -4.872 4.136 -1.897 1.00 77.88 103 GLY A C 1
ATOM 880 O O . GLY A 1 103 ? -4.873 3.567 -0.812 1.00 77.88 103 GLY A O 1
ATOM 881 N N . ILE A 1 104 ? -6.002 4.326 -2.592 1.00 77.56 104 ILE A N 1
ATOM 882 C CA . ILE A 1 104 ? -7.312 3.884 -2.076 1.00 77.56 104 ILE A CA 1
ATOM 883 C C . ILE A 1 104 ? -7.380 2.356 -2.021 1.00 77.56 104 ILE A C 1
ATOM 885 O O . ILE A 1 104 ? -7.844 1.800 -1.033 1.00 77.56 104 ILE A O 1
ATOM 889 N N . LEU A 1 105 ? -6.897 1.682 -3.071 1.00 80.94 105 LEU A N 1
ATOM 890 C CA . LEU A 1 105 ? -6.836 0.223 -3.102 1.00 80.94 105 LEU A CA 1
ATOM 891 C C . LEU A 1 105 ? -5.980 -0.301 -1.945 1.00 80.94 105 LEU A C 1
ATOM 893 O O . LEU A 1 105 ? -6.429 -1.153 -1.198 1.00 80.94 105 LEU A O 1
ATOM 897 N N . ARG A 1 106 ? -4.784 0.254 -1.745 1.00 81.00 106 ARG A N 1
ATOM 898 C CA . ARG A 1 106 ? -3.886 -0.129 -0.648 1.00 81.00 106 ARG A CA 1
ATOM 899 C C . ARG A 1 106 ? -4.549 0.059 0.716 1.00 81.00 106 ARG A C 1
ATOM 901 O O . ARG A 1 106 ? -4.451 -0.832 1.545 1.00 81.00 106 ARG A O 1
ATOM 908 N N . GLY A 1 107 ? -5.300 1.146 0.911 1.00 79.19 107 GLY A N 1
ATOM 909 C CA . GLY A 1 107 ? -6.091 1.359 2.126 1.00 79.19 107 GLY A CA 1
ATOM 910 C C . GLY A 1 107 ? -7.182 0.308 2.361 1.00 79.19 107 GLY A C 1
ATOM 911 O O . GLY A 1 107 ? -7.437 -0.061 3.503 1.00 79.19 107 GLY A O 1
ATOM 912 N N . ILE A 1 108 ? -7.800 -0.210 1.295 1.00 78.44 108 ILE A N 1
ATOM 913 C CA . ILE A 1 108 ? -8.744 -1.337 1.382 1.00 78.44 108 ILE A CA 1
ATOM 914 C C . ILE A 1 108 ? -7.999 -2.630 1.747 1.00 78.44 108 ILE A C 1
ATOM 916 O O . ILE A 1 108 ? -8.453 -3.382 2.604 1.00 78.44 108 ILE A O 1
ATOM 920 N N . GLU A 1 109 ? -6.857 -2.883 1.108 1.00 81.81 109 GLU A N 1
ATOM 921 C CA . GLU A 1 109 ? -6.155 -4.168 1.195 1.00 81.81 109 GLU A CA 1
ATOM 922 C C . GLU A 1 109 ? -5.285 -4.335 2.448 1.00 81.81 109 GLU A C 1
ATOM 924 O O . GLU A 1 109 ? -5.113 -5.458 2.911 1.00 81.81 109 GLU A O 1
ATOM 929 N N . LEU A 1 110 ? -4.736 -3.258 3.020 1.00 74.06 110 LEU A N 1
ATOM 930 C CA . LEU A 1 110 ? -3.896 -3.333 4.225 1.00 74.06 110 LEU A CA 1
ATOM 931 C C . LEU A 1 110 ? -4.656 -3.811 5.464 1.00 74.06 110 LEU A C 1
ATOM 933 O O . LEU A 1 110 ? -4.021 -4.189 6.444 1.00 74.06 110 LEU A O 1
ATOM 937 N N . GLU A 1 111 ? -5.989 -3.742 5.445 1.00 69.25 111 GLU A N 1
ATOM 938 C CA . GLU A 1 111 ? -6.863 -4.024 6.590 1.00 69.25 111 GLU A CA 1
ATOM 939 C C . GLU A 1 111 ? -6.509 -3.207 7.856 1.00 69.25 111 GLU A C 1
ATOM 941 O O . GLU A 1 111 ? -6.871 -3.565 8.974 1.00 69.25 111 GLU A O 1
ATOM 946 N N . LEU A 1 112 ? -5.801 -2.088 7.680 1.00 72.06 112 LEU A N 1
ATOM 947 C CA . LEU A 1 112 ? -5.262 -1.239 8.737 1.00 72.06 112 LEU A CA 1
ATOM 948 C C . LEU A 1 112 ? -5.498 0.236 8.416 1.00 72.06 112 LEU A C 1
ATOM 950 O O . LEU A 1 112 ? -5.853 0.611 7.300 1.00 72.06 112 LEU A O 1
ATOM 954 N N . PHE A 1 113 ? -5.224 1.080 9.409 1.00 77.12 113 PHE A N 1
ATOM 955 C CA . PHE A 1 113 ? -5.014 2.502 9.191 1.00 77.12 113 PHE A CA 1
ATOM 956 C C . PHE A 1 113 ? -3.898 2.718 8.158 1.00 77.12 113 PHE A C 1
ATOM 958 O O . PHE A 1 113 ? -2.764 2.267 8.342 1.00 77.12 113 PHE A O 1
ATOM 965 N N . TYR A 1 114 ? -4.228 3.415 7.075 1.00 82.38 114 TYR A N 1
ATOM 966 C CA . TYR A 1 114 ? -3.306 3.700 5.984 1.00 82.38 114 TYR A CA 1
ATOM 967 C C . TYR A 1 114 ? -3.452 5.147 5.531 1.00 82.38 114 TYR A C 1
ATOM 969 O O . TYR A 1 114 ? -4.566 5.664 5.411 1.00 82.38 114 TYR A O 1
ATOM 977 N N . THR A 1 115 ? -2.324 5.799 5.252 1.00 82.62 115 THR A N 1
ATOM 978 C CA . THR A 1 115 ? -2.310 7.171 4.746 1.00 82.62 115 THR A CA 1
ATOM 979 C C . THR A 1 115 ? -1.518 7.262 3.456 1.00 82.62 115 THR A C 1
ATOM 981 O O . THR A 1 115 ? -0.527 6.561 3.259 1.00 82.62 115 THR A O 1
ATOM 984 N N . PHE A 1 116 ? -1.959 8.135 2.557 1.00 83.56 116 PHE A N 1
ATOM 985 C CA . PHE A 1 116 ? -1.249 8.402 1.313 1.00 83.56 116 PHE A CA 1
ATOM 986 C C . PHE A 1 116 ? -1.465 9.840 0.853 1.00 83.56 116 PHE A C 1
ATOM 988 O O . PHE A 1 116 ? -2.450 10.492 1.196 1.00 83.56 116 PHE A O 1
ATOM 995 N N . LYS A 1 117 ? -0.537 10.335 0.037 1.00 84.12 117 LYS A N 1
ATOM 996 C CA . LYS A 1 117 ? -0.552 11.702 -0.484 1.00 84.12 117 LYS A CA 1
ATOM 997 C C . LYS A 1 117 ? -0.954 11.717 -1.951 1.00 84.12 117 LYS A C 1
ATOM 999 O O . LYS A 1 117 ? -0.508 10.880 -2.736 1.00 84.12 117 LYS A O 1
ATOM 1004 N N . TYR A 1 118 ? -1.748 12.702 -2.358 1.00 81.62 118 TYR A N 1
ATOM 1005 C CA . TYR A 1 118 ? -1.947 12.964 -3.781 1.00 81.62 118 TYR A CA 1
ATOM 1006 C C . TYR A 1 118 ? -0.779 13.773 -4.345 1.00 81.62 118 TYR A C 1
ATOM 1008 O O . TYR A 1 118 ? -0.598 14.957 -4.049 1.00 81.62 118 TYR A O 1
ATOM 1016 N N . GLU A 1 119 ? -0.006 13.121 -5.206 1.00 77.69 119 GLU A N 1
ATOM 1017 C CA . GLU A 1 119 ? 1.186 13.694 -5.841 1.00 77.69 119 GLU A CA 1
ATOM 1018 C C . GLU A 1 119 ? 0.941 14.225 -7.260 1.00 77.69 119 GLU A C 1
ATOM 1020 O O . GLU A 1 119 ? 1.871 14.662 -7.936 1.00 77.69 119 GLU A O 1
ATOM 1025 N N . GLY A 1 120 ? -0.307 14.192 -7.733 1.00 73.00 120 GLY A N 1
ATOM 1026 C CA . GLY A 1 120 ? -0.666 14.774 -9.021 1.00 73.00 120 GLY A CA 1
ATOM 1027 C C . GLY A 1 120 ? -0.568 16.304 -9.028 1.00 73.00 120 GLY A C 1
ATOM 1028 O O . GLY A 1 120 ? -0.303 16.958 -8.019 1.00 73.00 120 GLY A O 1
ATOM 1029 N N . THR A 1 121 ? -0.816 16.896 -10.192 1.00 72.06 121 THR A N 1
ATOM 1030 C CA . THR A 1 121 ? -0.834 18.354 -10.365 1.00 72.06 121 THR A CA 1
ATOM 1031 C C . THR A 1 121 ? -2.215 18.953 -10.059 1.00 72.06 121 THR A C 1
ATOM 1033 O O . THR A 1 121 ? -3.225 18.243 -10.016 1.00 72.06 121 THR A O 1
ATOM 1036 N N . GLY A 1 122 ? -2.257 20.273 -9.842 1.00 78.06 122 GLY A N 1
ATOM 1037 C CA . GLY A 1 122 ? -3.484 21.051 -9.622 1.00 78.06 122 GLY A CA 1
ATOM 1038 C C . GLY A 1 122 ? -3.830 21.295 -8.150 1.00 78.06 122 GLY A C 1
ATOM 1039 O O . GLY A 1 122 ? -3.015 21.058 -7.266 1.00 78.06 122 GLY A O 1
ATOM 1040 N N . GLU A 1 123 ? -5.059 21.749 -7.892 1.00 74.88 123 GLU A N 1
ATOM 1041 C CA . GLU A 1 123 ? -5.551 22.149 -6.555 1.00 74.88 123 GLU A CA 1
ATOM 1042 C C . GLU A 1 123 ? -5.558 21.016 -5.521 1.00 74.88 123 GLU A C 1
ATOM 1044 O O . GLU A 1 123 ? -5.586 21.256 -4.322 1.00 74.88 123 GLU A O 1
ATOM 1049 N N . LYS A 1 124 ? -5.530 19.759 -5.976 1.00 78.38 124 LYS A N 1
ATOM 1050 C CA . LYS A 1 124 ? -5.481 18.583 -5.096 1.00 78.38 124 LYS A CA 1
ATOM 1051 C C . LYS A 1 124 ? -4.059 18.230 -4.660 1.00 78.38 124 LYS A C 1
ATOM 1053 O O . LYS A 1 124 ? -3.889 17.308 -3.863 1.00 78.38 124 LYS A O 1
ATOM 1058 N N . LYS A 1 125 ? -3.042 18.889 -5.227 1.00 82.38 125 LYS A N 1
ATOM 1059 C CA . LYS A 1 125 ? -1.634 18.582 -4.976 1.00 82.38 125 LYS A CA 1
ATOM 1060 C C . LYS A 1 125 ? -1.334 18.724 -3.491 1.00 82.38 125 LYS A C 1
ATOM 1062 O O . LYS A 1 125 ? -1.568 19.767 -2.899 1.00 82.38 125 LYS A O 1
ATOM 1067 N N . GLY A 1 126 ? -0.777 17.667 -2.916 1.00 82.25 126 GLY A N 1
ATOM 1068 C CA . GLY A 1 126 ? -0.380 17.659 -1.517 1.00 82.25 126 GLY A CA 1
ATOM 1069 C C . GLY A 1 126 ? -1.482 17.295 -0.531 1.00 82.25 126 GLY A C 1
ATOM 1070 O O . GLY A 1 126 ? -1.159 17.142 0.641 1.00 82.25 126 GLY A O 1
ATOM 1071 N N . ARG A 1 127 ? -2.727 17.083 -0.986 1.00 87.94 127 ARG A N 1
ATOM 1072 C CA . ARG A 1 127 ? -3.788 16.534 -0.134 1.00 87.94 127 ARG A CA 1
ATOM 1073 C C . ARG A 1 127 ? -3.371 15.198 0.446 1.00 87.94 127 ARG A C 1
ATOM 1075 O O . ARG A 1 127 ? -2.876 14.332 -0.285 1.00 87.94 127 ARG A O 1
ATOM 1082 N N . GLN A 1 128 ? -3.644 15.042 1.728 1.00 87.88 128 GLN A N 1
ATOM 1083 C CA . GLN A 1 128 ? -3.412 13.809 2.446 1.00 87.88 128 GLN A CA 1
ATOM 1084 C C . GLN A 1 128 ? -4.723 13.047 2.576 1.00 87.88 128 GLN A C 1
ATOM 1086 O O . GLN A 1 128 ? -5.776 13.631 2.820 1.00 87.88 128 GLN A O 1
ATOM 1091 N N . TYR A 1 129 ? -4.655 11.741 2.380 1.00 87.62 129 TYR A N 1
ATOM 1092 C CA . TYR A 1 129 ? -5.783 10.834 2.484 1.00 87.62 129 TYR A CA 1
ATOM 1093 C C . TYR A 1 129 ? -5.514 9.883 3.633 1.00 87.62 129 TYR A C 1
ATOM 1095 O O . TYR A 1 129 ? -4.400 9.374 3.774 1.00 87.62 129 TYR A O 1
ATOM 1103 N N . ILE A 1 130 ? -6.544 9.661 4.433 1.00 87.00 130 ILE A N 1
ATOM 1104 C CA . ILE A 1 130 ? -6.540 8.781 5.591 1.00 87.00 130 ILE A CA 1
ATOM 1105 C C . ILE A 1 130 ? -7.615 7.737 5.332 1.00 87.00 130 ILE A C 1
ATOM 1107 O O . ILE A 1 130 ? -8.750 8.090 5.009 1.00 87.00 130 ILE A O 1
ATOM 1111 N N . THR A 1 131 ? -7.246 6.465 5.429 1.00 87.44 131 THR A N 1
ATOM 1112 C CA . THR A 1 131 ? -8.145 5.336 5.190 1.00 87.44 131 THR A CA 1
ATOM 1113 C C . THR A 1 131 ? -8.152 4.376 6.362 1.00 87.44 131 THR A C 1
ATOM 1115 O O . THR A 1 131 ? -7.097 4.094 6.932 1.00 87.44 131 THR A O 1
ATOM 1118 N N . ARG A 1 132 ? -9.337 3.857 6.694 1.00 84.56 132 ARG A N 1
ATOM 1119 C CA . ARG A 1 132 ? -9.513 2.779 7.673 1.00 84.56 132 ARG A CA 1
ATOM 1120 C C . ARG A 1 132 ? -10.670 1.872 7.241 1.00 84.56 132 ARG A C 1
ATOM 1122 O O . ARG A 1 132 ? -11.755 2.387 6.947 1.00 84.56 132 ARG A O 1
ATOM 1129 N N . PRO A 1 133 ? -10.475 0.548 7.191 1.00 82.62 133 PRO A N 1
ATOM 1130 C CA . PRO A 1 133 ? -11.582 -0.386 7.046 1.00 82.62 133 PRO A CA 1
ATOM 1131 C C . PRO A 1 133 ? -12.409 -0.395 8.333 1.00 82.62 133 PRO A C 1
ATOM 1133 O O . PRO A 1 133 ? -11.866 -0.406 9.436 1.00 82.62 133 PRO A O 1
ATOM 1136 N N . VAL A 1 134 ? -13.725 -0.406 8.194 1.00 81.62 134 VAL A N 1
ATOM 1137 C CA . VAL A 1 134 ? -14.672 -0.463 9.312 1.00 81.62 134 VAL A CA 1
ATOM 1138 C C . VAL A 1 134 ? -15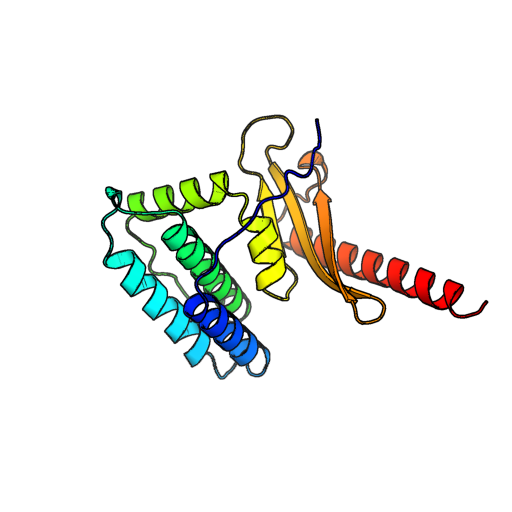.815 -1.392 8.945 1.00 81.62 134 VAL A C 1
ATOM 1140 O O . VAL A 1 134 ? -16.134 -1.565 7.771 1.00 81.62 134 VAL A O 1
ATOM 1143 N N . THR A 1 135 ? -16.434 -2.015 9.940 1.00 78.56 135 THR A N 1
ATOM 1144 C CA . THR A 1 135 ? -17.610 -2.863 9.716 1.00 78.56 135 THR A CA 1
ATOM 1145 C C . THR A 1 135 ? -18.818 -2.189 10.339 1.00 78.56 135 THR A C 1
ATOM 1147 O O . THR A 1 135 ? -18.842 -1.977 11.548 1.00 78.56 135 THR A O 1
ATOM 1150 N N . PHE A 1 136 ? -19.830 -1.882 9.530 1.00 76.25 136 PHE A N 1
ATOM 1151 C CA . PHE A 1 136 ? -21.102 -1.342 10.008 1.00 76.25 136 PHE A CA 1
ATOM 1152 C C . PHE A 1 136 ? -22.206 -2.349 9.724 1.00 76.25 136 PHE A C 1
ATOM 1154 O O . PHE A 1 136 ? -22.371 -2.775 8.592 1.00 76.25 136 PHE A O 1
ATOM 1161 N N . GLN A 1 137 ? -22.958 -2.755 10.753 1.00 78.81 137 GLN A N 1
ATOM 1162 C CA . GLN A 1 137 ? -24.087 -3.693 10.613 1.00 78.81 137 GLN A CA 1
ATOM 1163 C C . GLN A 1 137 ? -23.738 -5.014 9.887 1.00 78.81 137 GLN A C 1
ATOM 1165 O O . GLN A 1 137 ? -24.579 -5.596 9.210 1.00 78.81 137 GLN A O 1
ATOM 1170 N N . ASN A 1 138 ? -22.514 -5.522 10.084 1.00 77.56 138 ASN A N 1
ATOM 1171 C CA . ASN A 1 138 ? -21.918 -6.678 9.387 1.00 77.56 138 ASN A CA 1
ATOM 1172 C C . ASN A 1 138 ? -21.529 -6.453 7.916 1.00 77.56 138 ASN A C 1
ATOM 1174 O O . ASN A 1 138 ? -21.025 -7.387 7.291 1.00 77.56 138 ASN A O 1
ATOM 1178 N N . ASP A 1 139 ? -21.677 -5.239 7.391 1.00 81.62 139 ASP A N 1
ATOM 1179 C CA . ASP A 1 139 ? -21.208 -4.874 6.061 1.00 81.62 139 ASP A CA 1
ATOM 1180 C C . ASP A 1 139 ? -19.833 -4.181 6.142 1.00 81.62 139 ASP A C 1
ATOM 1182 O O . ASP A 1 139 ? -19.631 -3.264 6.950 1.00 81.62 139 ASP A O 1
ATOM 1186 N N . PRO A 1 140 ? -18.841 -4.619 5.344 1.00 81.25 140 PRO A N 1
ATOM 1187 C CA . PRO A 1 140 ? -17.529 -3.994 5.315 1.00 81.25 140 PRO A CA 1
ATOM 1188 C C . PRO A 1 140 ? -17.576 -2.684 4.523 1.00 81.25 140 PRO A C 1
ATOM 1190 O O . PRO A 1 140 ? -17.985 -2.638 3.361 1.00 81.25 140 PRO A O 1
ATOM 1193 N N . HIS A 1 141 ? -17.081 -1.620 5.142 1.00 82.94 141 HIS A N 1
ATOM 1194 C CA . HIS A 1 141 ? -16.944 -0.294 4.558 1.00 82.94 141 HIS A CA 1
ATOM 1195 C C . HIS A 1 141 ? -15.504 0.206 4.692 1.00 82.94 141 HIS A C 1
ATOM 1197 O O . HIS A 1 141 ? -14.693 -0.319 5.453 1.00 82.94 141 HIS A O 1
ATOM 1203 N N . MET A 1 142 ? -15.185 1.258 3.945 1.00 83.06 142 MET A N 1
ATOM 1204 C CA . MET A 1 142 ? -13.916 1.965 4.061 1.00 83.06 142 MET A CA 1
ATOM 1205 C C . MET A 1 142 ? -14.205 3.438 4.317 1.00 83.06 142 MET A C 1
ATOM 1207 O O . MET A 1 142 ? -14.922 4.084 3.549 1.00 83.06 142 MET A O 1
ATOM 1211 N N . LEU A 1 143 ? -13.665 3.946 5.419 1.00 84.81 143 LEU A N 1
ATOM 1212 C CA . LEU A 1 143 ? -13.659 5.368 5.720 1.00 84.81 143 LEU A CA 1
ATOM 1213 C C . LEU A 1 143 ? -12.502 6.015 4.978 1.00 84.81 143 LEU A C 1
ATOM 1215 O O . LEU A 1 143 ? -11.383 5.511 5.029 1.00 84.81 143 LEU A O 1
ATOM 1219 N N . LEU A 1 144 ? -12.782 7.136 4.317 1.00 86.94 144 LEU A N 1
ATOM 1220 C CA . LEU A 1 144 ? -11.797 7.950 3.618 1.00 86.94 144 LEU A CA 1
ATOM 1221 C C . LEU A 1 144 ? -11.955 9.404 4.056 1.00 86.94 144 LEU A C 1
ATOM 1223 O O . LEU A 1 144 ? -12.938 10.054 3.700 1.00 86.94 144 LEU A O 1
ATOM 1227 N N . ILE A 1 145 ? -10.959 9.929 4.762 1.00 86.81 145 ILE A N 1
ATOM 1228 C CA . ILE A 1 145 ? -10.869 11.350 5.100 1.00 86.81 145 ILE A CA 1
ATOM 1229 C C . ILE A 1 145 ? -9.810 11.987 4.206 1.00 86.81 145 ILE A C 1
ATOM 1231 O O . ILE A 1 145 ? -8.745 11.418 3.972 1.00 86.81 145 ILE A O 1
ATOM 1235 N N . THR A 1 146 ? -10.110 13.168 3.670 1.00 88.75 146 THR A N 1
ATOM 1236 C CA . THR A 1 146 ? -9.151 13.969 2.900 1.00 88.75 146 THR A CA 1
ATOM 1237 C C . THR A 1 146 ? -8.845 15.246 3.666 1.00 88.75 146 THR A C 1
ATOM 1239 O O . THR A 1 146 ? -9.767 15.977 4.018 1.00 88.75 146 THR A O 1
ATOM 1242 N N . VAL A 1 147 ? -7.563 15.522 3.878 1.00 87.88 147 VAL A N 1
ATOM 1243 C CA . VAL A 1 147 ? -7.065 16.712 4.572 1.00 87.88 147 VAL A CA 1
ATOM 1244 C C . VAL A 1 147 ? -6.313 17.585 3.572 1.00 87.88 147 VAL A C 1
ATOM 1246 O O . VAL A 1 147 ? -5.433 17.106 2.844 1.00 87.88 147 VAL A O 1
ATOM 1249 N N . ASP A 1 148 ? -6.689 18.860 3.496 1.00 88.31 148 ASP A N 1
ATOM 1250 C CA . ASP A 1 148 ? -5.995 19.834 2.656 1.00 88.31 148 ASP A CA 1
ATOM 1251 C C . ASP A 1 148 ? -4.601 20.151 3.224 1.00 88.31 148 ASP A C 1
ATOM 1253 O O . ASP A 1 148 ? -4.414 20.146 4.441 1.00 88.31 148 ASP A O 1
ATOM 1257 N N . PRO A 1 149 ? -3.607 20.420 2.355 1.00 85.31 149 PRO A N 1
ATOM 1258 C CA . PRO A 1 149 ? -2.216 20.594 2.769 1.00 85.31 149 PRO A CA 1
ATOM 1259 C C . PRO A 1 149 ? -2.020 21.729 3.780 1.00 85.31 149 PRO A C 1
ATOM 1261 O O . PRO A 1 149 ? -1.153 21.624 4.640 1.00 85.31 149 PRO A O 1
ATOM 1264 N N . ASP A 1 150 ? -2.849 22.771 3.713 1.00 86.94 150 ASP A N 1
ATOM 1265 C CA . ASP A 1 150 ? -2.788 23.933 4.609 1.00 86.94 150 ASP A CA 1
ATOM 1266 C C . ASP A 1 150 ? -3.226 23.613 6.050 1.00 86.94 150 ASP A C 1
ATOM 1268 O O . ASP A 1 150 ? -2.997 24.407 6.959 1.00 86.94 150 ASP A O 1
ATOM 1272 N N . LEU A 1 151 ? -3.861 22.456 6.261 1.00 85.44 151 LEU A N 1
ATOM 1273 C CA . LEU A 1 151 ? -4.304 21.965 7.568 1.00 85.44 151 LEU A CA 1
ATOM 1274 C C . LEU A 1 151 ? -3.349 20.912 8.147 1.00 85.44 151 LEU A C 1
ATOM 1276 O O . LEU A 1 151 ? -3.623 20.358 9.210 1.00 85.44 151 LEU A O 1
ATOM 1280 N N . LEU A 1 152 ? -2.260 20.589 7.442 1.00 84.56 152 LEU A N 1
ATOM 1281 C CA . LEU A 1 152 ? -1.324 19.563 7.885 1.00 84.56 152 LEU A CA 1
ATOM 1282 C C . LEU A 1 152 ? -0.385 20.095 8.975 1.00 84.56 152 LEU A C 1
ATOM 1284 O O . LEU A 1 152 ? 0.142 21.202 8.843 1.00 84.56 152 LEU A O 1
ATOM 1288 N N . PRO A 1 153 ? -0.109 19.296 10.019 1.00 83.88 153 PRO A N 1
ATOM 1289 C CA . PRO A 1 153 ? 0.898 19.634 11.016 1.00 83.88 153 PRO A CA 1
ATOM 1290 C C . PRO A 1 153 ? 2.299 19.774 10.427 1.00 83.88 153 PRO A C 1
ATOM 1292 O O . PRO A 1 153 ? 2.644 19.135 9.434 1.00 83.88 153 PRO A O 1
ATOM 1295 N N . GLU A 1 154 ? 3.138 20.560 11.101 1.00 82.62 154 GLU A N 1
ATOM 1296 C CA . GLU A 1 154 ? 4.514 20.825 10.662 1.00 82.62 154 GLU A CA 1
ATOM 1297 C C . GLU A 1 154 ? 5.423 19.586 10.725 1.00 82.62 154 GLU A C 1
ATOM 1299 O O . GLU A 1 154 ? 6.411 19.511 9.993 1.00 82.62 154 GLU A O 1
ATOM 1304 N N . THR A 1 155 ? 5.108 18.608 11.584 1.00 84.06 155 THR A N 1
ATOM 1305 C CA . THR A 1 155 ? 5.909 17.389 11.763 1.00 84.06 155 THR A CA 1
ATOM 1306 C C . THR A 1 155 ? 5.112 16.127 11.447 1.00 84.06 155 THR A C 1
ATOM 1308 O O . THR A 1 155 ? 3.916 16.030 11.725 1.00 84.06 155 THR A O 1
ATOM 1311 N N . GLN A 1 156 ? 5.804 15.117 10.909 1.00 76.50 156 GLN A N 1
ATOM 1312 C CA . GLN A 1 156 ? 5.208 13.817 10.584 1.00 76.50 156 GLN A CA 1
ATOM 1313 C C . GLN A 1 156 ? 4.672 13.093 11.828 1.00 76.50 156 GLN A C 1
ATOM 1315 O O . GLN A 1 156 ? 3.647 12.424 11.764 1.00 76.50 156 GLN A O 1
ATOM 1320 N N . GLU A 1 157 ? 5.356 13.228 12.964 1.00 77.75 157 GLU A N 1
ATOM 1321 C CA . GLU A 1 157 ? 4.944 12.616 14.233 1.00 77.75 157 GLU A CA 1
ATOM 1322 C C . GLU A 1 157 ? 3.613 13.194 14.720 1.00 77.75 157 GLU A C 1
ATOM 1324 O O . GLU A 1 157 ? 2.706 12.440 15.069 1.00 77.75 157 GLU A O 1
ATOM 1329 N N . LEU A 1 158 ? 3.466 14.523 14.670 1.00 82.81 158 LEU A N 1
ATOM 1330 C CA . LEU A 1 158 ? 2.229 15.198 15.055 1.00 82.81 158 LEU A CA 1
ATOM 1331 C C . LEU A 1 158 ? 1.096 14.890 14.070 1.00 82.81 158 LEU A C 1
ATOM 1333 O O . LEU A 1 158 ? -0.034 14.658 14.489 1.00 82.81 158 LEU A O 1
ATOM 1337 N N . GLN A 1 159 ? 1.410 14.828 12.775 1.00 83.88 159 GLN A N 1
ATOM 1338 C CA . GLN A 1 159 ? 0.465 14.419 11.739 1.00 83.88 159 GLN A CA 1
ATOM 1339 C C . GLN A 1 159 ? -0.087 13.013 11.993 1.00 83.88 159 GLN A C 1
ATOM 1341 O O . GLN A 1 159 ? -1.299 12.819 11.952 1.00 83.88 159 GLN A O 1
ATOM 1346 N N . ASN A 1 160 ? 0.783 12.040 12.274 1.00 78.81 160 ASN A N 1
ATOM 1347 C CA . ASN A 1 160 ? 0.359 10.664 12.521 1.00 78.81 160 ASN A CA 1
ATOM 1348 C C . ASN A 1 160 ? -0.554 10.574 13.752 1.00 78.81 160 ASN A C 1
ATOM 1350 O O . ASN A 1 160 ? -1.614 9.962 13.666 1.00 78.81 160 ASN A O 1
ATOM 1354 N N . ALA A 1 161 ? -0.178 11.229 14.857 1.00 82.00 161 ALA A N 1
ATOM 1355 C CA . ALA A 1 161 ? -0.974 11.234 16.084 1.00 82.00 161 ALA A CA 1
ATOM 1356 C C . ALA A 1 161 ? -2.367 11.852 15.874 1.00 82.00 161 ALA A C 1
ATOM 1358 O O . ALA A 1 161 ? -3.370 11.260 16.261 1.00 82.00 161 ALA A O 1
ATOM 1359 N N . GLN A 1 162 ? -2.443 13.005 15.201 1.00 86.00 162 GLN A N 1
ATOM 1360 C CA . GLN A 1 162 ? -3.721 13.671 14.929 1.00 86.00 162 GLN A CA 1
ATOM 1361 C C . GLN A 1 162 ? -4.621 12.874 13.985 1.00 86.00 162 GLN A C 1
ATOM 1363 O O . GLN A 1 162 ? -5.841 12.923 14.101 1.00 86.00 162 GLN A O 1
ATOM 1368 N N . PHE A 1 163 ? -4.044 12.154 13.024 1.00 87.31 163 PHE A N 1
ATOM 1369 C CA . PHE A 1 163 ? -4.837 11.338 12.112 1.00 87.31 163 PHE A CA 1
ATOM 1370 C C . PHE A 1 163 ? -5.397 10.083 12.775 1.00 87.31 163 PHE A C 1
ATOM 1372 O O . PHE A 1 163 ? -6.502 9.675 12.421 1.00 87.31 163 PHE A O 1
ATOM 1379 N N . GLU A 1 164 ? -4.657 9.477 13.706 1.00 82.69 164 GLU A N 1
ATOM 1380 C CA . GLU A 1 164 ? -5.189 8.392 14.535 1.00 82.69 164 GLU A CA 1
ATOM 1381 C C . GLU A 1 164 ? -6.354 8.908 15.397 1.00 82.69 164 GLU A C 1
ATOM 1383 O O . GLU A 1 164 ? -7.444 8.343 15.329 1.00 82.69 164 GLU A O 1
ATOM 1388 N N . GLU A 1 165 ? -6.177 10.045 16.082 1.00 85.94 165 GLU A N 1
ATOM 1389 C CA . GLU A 1 165 ? -7.223 10.676 16.905 1.00 85.94 165 GLU A CA 1
ATOM 1390 C C . GLU A 1 165 ? -8.485 11.019 16.094 1.00 85.94 165 GLU A C 1
ATOM 1392 O O . GLU A 1 165 ? -9.593 10.658 16.488 1.00 85.94 165 GLU A O 1
ATOM 1397 N N . LEU A 1 166 ? -8.325 11.635 14.917 1.00 85.69 166 LEU A N 1
ATOM 1398 C CA . LEU A 1 166 ? -9.438 11.985 14.028 1.00 85.69 166 LEU A CA 1
ATOM 1399 C C . LEU A 1 166 ? -10.240 10.754 13.582 1.00 85.69 166 LEU A C 1
ATOM 1401 O O . LEU A 1 166 ? -11.460 10.818 13.426 1.00 85.69 166 LEU A O 1
ATOM 1405 N N . MET A 1 167 ? -9.557 9.634 13.336 1.00 81.94 167 MET A N 1
ATOM 1406 C CA . MET A 1 167 ? -10.217 8.397 12.931 1.00 81.94 167 MET A CA 1
ATOM 1407 C C . MET A 1 167 ? -10.981 7.748 14.081 1.00 81.94 167 MET A C 1
ATOM 1409 O O . MET A 1 167 ? -12.089 7.263 13.854 1.00 81.94 167 MET A O 1
ATOM 1413 N N . ASP A 1 168 ? -10.406 7.748 15.283 1.00 83.06 168 ASP A N 1
ATOM 1414 C CA . ASP A 1 168 ? -11.063 7.218 16.479 1.00 83.06 168 ASP A CA 1
ATOM 1415 C C . ASP A 1 168 ? -12.298 8.057 16.849 1.00 83.06 168 ASP A C 1
ATOM 1417 O O . ASP A 1 168 ? -13.360 7.500 17.136 1.00 83.06 168 ASP A O 1
ATOM 1421 N N . GLU A 1 169 ? -12.209 9.388 16.749 1.00 85.75 169 GLU A N 1
ATOM 1422 C CA . GLU A 1 169 ? -13.352 10.289 16.945 1.00 85.75 169 GLU A CA 1
ATOM 1423 C C . GLU A 1 169 ? -14.469 10.003 15.930 1.00 85.75 169 GLU A C 1
ATOM 1425 O O . GLU A 1 169 ? -15.638 9.858 16.297 1.00 85.75 169 GLU A O 1
ATOM 1430 N N . PHE A 1 170 ? -14.120 9.857 14.648 1.00 82.88 170 PHE A N 1
ATOM 1431 C CA . PHE A 1 170 ? -15.107 9.589 13.603 1.00 82.88 170 PHE A CA 1
ATOM 1432 C C . PHE A 1 170 ? -15.777 8.216 13.765 1.00 82.88 170 PHE A C 1
ATOM 1434 O O . PHE A 1 170 ? -16.984 8.087 13.554 1.00 82.88 170 PHE A O 1
ATOM 1441 N N . GLU A 1 171 ? -15.023 7.191 14.168 1.00 78.31 171 GLU A N 1
ATOM 1442 C CA . GLU A 1 171 ? -15.573 5.867 14.478 1.00 78.31 171 GLU A CA 1
ATOM 1443 C C . GLU A 1 171 ? -16.521 5.910 15.688 1.00 78.31 171 GLU A C 1
ATOM 1445 O O . GLU A 1 171 ? -17.587 5.286 15.649 1.00 78.31 171 GLU A O 1
ATOM 1450 N N . SER A 1 172 ? -16.191 6.697 16.721 1.00 83.06 172 SER A N 1
ATOM 1451 C CA . SER A 1 172 ? -17.066 6.912 17.883 1.00 83.06 172 SER A CA 1
ATOM 1452 C C . SER A 1 172 ? -18.389 7.564 17.478 1.00 83.06 172 SER A C 1
ATOM 1454 O O . SER A 1 172 ? -19.455 7.034 17.789 1.00 83.06 172 SER A O 1
ATOM 1456 N N . ILE A 1 173 ? -18.339 8.655 16.703 1.00 82.88 173 ILE A N 1
ATOM 1457 C CA . ILE A 1 173 ? -19.536 9.370 16.221 1.00 82.88 173 ILE A CA 1
ATOM 1458 C C . ILE A 1 173 ? -20.451 8.436 15.417 1.00 82.88 173 ILE A C 1
ATOM 1460 O O . ILE A 1 173 ? -21.678 8.450 15.577 1.00 82.88 173 ILE A O 1
ATOM 1464 N N . LEU A 1 174 ? -19.867 7.611 14.545 1.00 77.94 174 LEU A N 1
ATOM 1465 C CA . LEU A 1 174 ? -20.630 6.646 13.755 1.00 77.94 174 LEU A CA 1
ATOM 1466 C C . LEU A 1 174 ? -21.277 5.574 14.633 1.00 77.94 174 LEU A C 1
ATOM 1468 O O . LEU A 1 174 ? -22.435 5.224 14.403 1.00 77.94 174 LEU A O 1
ATOM 1472 N N . SER A 1 175 ? -20.568 5.095 15.652 1.00 76.69 175 SER A N 1
ATOM 1473 C CA . SER A 1 175 ? -21.077 4.085 16.583 1.00 76.69 175 SER A CA 1
ATOM 1474 C C . SER A 1 175 ? -22.249 4.616 17.418 1.00 76.69 175 SER A C 1
ATOM 1476 O O . SER A 1 175 ? -23.305 3.983 17.466 1.00 76.69 175 SER A O 1
ATOM 1478 N N . GLU A 1 176 ? -22.125 5.822 17.981 1.00 77.88 176 GLU A N 1
ATOM 1479 C CA . GLU A 1 176 ? -23.187 6.480 18.764 1.00 77.88 176 GLU A CA 1
ATOM 1480 C C . GLU A 1 176 ? -24.465 6.716 17.943 1.00 77.88 176 GLU A C 1
ATOM 1482 O O . GLU A 1 176 ? -25.587 6.514 18.424 1.00 77.88 176 GLU A O 1
ATOM 1487 N N . THR A 1 177 ? -24.305 7.103 16.673 1.00 69.50 177 THR A N 1
ATOM 1488 C CA . THR A 1 177 ? -25.425 7.329 15.743 1.00 69.50 177 THR A CA 1
ATOM 1489 C C . THR A 1 177 ? -26.185 6.033 15.435 1.00 69.50 177 THR A C 1
ATOM 1491 O O . THR A 1 177 ? -27.383 6.051 15.146 1.00 69.50 177 THR A O 1
ATOM 1494 N N . ILE A 1 178 ? -25.514 4.882 15.483 1.00 65.44 178 ILE A N 1
ATOM 1495 C CA . ILE A 1 178 ? -26.144 3.581 15.235 1.00 65.44 178 ILE A CA 1
ATOM 1496 C C . ILE A 1 178 ? -26.929 3.125 16.467 1.00 65.44 178 ILE A C 1
ATOM 1498 O O . ILE A 1 178 ? -28.088 2.737 16.320 1.00 65.44 178 ILE A O 1
ATOM 1502 N N . GLU A 1 179 ? -26.352 3.237 17.668 1.00 61.31 179 GLU A N 1
ATOM 1503 C CA . GLU A 1 179 ? -27.018 2.844 18.920 1.00 61.31 179 GLU A CA 1
ATOM 1504 C C . GLU A 1 179 ? -28.337 3.598 19.143 1.00 61.31 179 GLU A C 1
ATOM 1506 O O . GLU A 1 179 ? -29.345 3.009 19.553 1.00 61.31 179 GLU A O 1
ATOM 1511 N N . THR A 1 180 ? -28.361 4.887 18.795 1.00 60.53 180 THR A N 1
ATOM 1512 C CA . THR A 1 180 ? -29.573 5.717 18.858 1.00 60.53 180 THR A CA 1
ATOM 1513 C C . THR A 1 180 ? -30.651 5.290 17.860 1.00 60.53 180 THR A C 1
ATOM 1515 O O . THR A 1 180 ? -31.833 5.396 18.179 1.00 60.53 180 THR A O 1
ATOM 1518 N N . ASN A 1 181 ? -30.283 4.755 16.691 1.00 55.81 181 ASN A N 1
ATOM 1519 C CA . ASN A 1 181 ? -31.238 4.312 15.668 1.00 55.81 181 ASN A CA 1
ATOM 1520 C C . ASN A 1 181 ? -31.775 2.887 15.890 1.00 55.81 181 ASN A C 1
ATOM 1522 O O . ASN A 1 181 ? -32.865 2.578 15.421 1.00 55.81 181 ASN A O 1
ATOM 1526 N N . THR A 1 182 ? -31.054 2.022 16.609 1.00 54.97 182 THR A N 1
ATOM 1527 C CA . THR A 1 182 ? -31.545 0.684 17.009 1.00 54.97 182 THR A CA 1
ATOM 1528 C C . THR A 1 182 ? -32.409 0.684 18.273 1.00 54.97 182 THR A C 1
ATOM 1530 O O . THR A 1 182 ? -32.988 -0.345 18.612 1.00 54.97 182 THR A O 1
ATOM 1533 N N . SER A 1 183 ? -32.491 1.818 18.975 1.00 48.78 183 SER A N 1
ATOM 1534 C CA . SER A 1 183 ? -33.250 1.978 20.226 1.00 48.78 183 SER A CA 1
ATOM 1535 C C . SER A 1 183 ? -34.655 2.582 20.029 1.00 48.78 183 SER A C 1
ATOM 1537 O O . SER A 1 183 ? -35.291 2.980 21.007 1.00 48.78 183 SER A O 1
ATOM 1539 N N . LEU A 1 184 ? -35.131 2.658 18.781 1.00 42.38 184 LEU A N 1
ATOM 1540 C CA . LEU A 1 184 ? -36.464 3.123 18.364 1.00 42.38 184 LEU A CA 1
ATOM 1541 C C . LEU A 1 184 ? -37.265 1.972 17.744 1.00 42.38 184 LEU A C 1
ATOM 1543 O O . LEU A 1 184 ? -38.502 1.968 17.939 1.00 42.38 184 LEU A O 1
#